Protein AF-0000000086280434 (afdb_homodimer)

Secondary structure (DSSP, 8-state):
--SEEEEEEEEEESS-HHHHHHHHHH-GGGHHHHSTTTEEEEEEEES-SSSTT-EEEEEEEETTEEEEEEEEEEEETTTTEEEEEEEEESGGGTEEEEEEEEEEEEETTEEEEEEEEEEEESSTTSPPTHHHHHHHHHHHHHHHHHHHH-/--SEEEEEEEEEESS-HHHHHHHHHH-GGGHHHHSTTTEEEEEEEES-SSSTT-EEEEEEEETTEEEEEEEEEEEETTTTEEEEEEEEESGGGTEEEEEEEEEEEEETTEEEEEEEEEEEESSTTSPPTHHHHHHHHHHHHHHHHHHHH-

Solvent-accessible surface area (backbone atoms only — not comparable to full-atom values): 15095 Å² total; per-residue (Å²): 98,70,45,42,38,37,41,33,37,62,42,84,43,68,28,32,33,67,60,56,46,40,30,74,54,50,38,52,75,50,45,29,78,42,18,50,88,40,24,74,36,63,46,74,75,40,80,51,56,76,49,69,67,14,26,38,38,35,33,33,42,58,96,85,41,77,43,40,42,28,28,35,36,41,74,37,76,92,61,38,28,37,36,43,37,55,73,41,45,59,65,50,77,50,21,75,37,44,33,45,31,44,36,40,39,73,43,90,76,11,13,37,43,33,40,35,36,40,36,23,40,67,46,58,82,52,75,76,67,57,68,57,50,40,50,52,50,51,41,47,54,40,35,34,59,48,56,61,72,101,98,69,45,42,37,36,40,34,36,63,41,84,43,69,29,33,32,66,59,56,47,39,32,74,54,50,40,52,76,52,45,30,78,44,19,49,89,40,24,74,36,63,46,74,76,41,82,51,57,74,48,70,67,15,27,37,38,34,33,33,42,58,96,83,41,77,43,40,44,29,29,35,35,40,74,38,78,91,63,39,29,38,37,41,38,55,73,40,46,59,63,49,77,48,20,74,38,44,33,45,31,42,36,42,38,73,43,90,76,12,13,37,43,33,42,35,37,38,37,24,42,68,46,58,82,53,74,78,66,56,70,58,51,42,49,52,50,52,40,46,53,39,36,34,59,46,56,62,72,101

Structure (mmCIF, N/CA/C/O backbone):
data_AF-0000000086280434-model_v1
#
loop_
_entity.id
_entity.type
_entity.pdbx_description
1 polymer 'MLP-like protein 328'
#
loop_
_atom_site.group_PDB
_atom_site.id
_atom_site.type_symbol
_atom_site.label_atom_id
_atom_site.label_alt_id
_atom_site.label_comp_id
_atom_site.label_asym_id
_atom_site.label_entity_id
_atom_site.label_seq_id
_atom_site.pdbx_PDB_ins_code
_atom_site.Cartn_x
_atom_site.Cartn_y
_atom_site.Cartn_z
_atom_site.occupancy
_atom_site.B_iso_or_equiv
_atom_site.auth_seq_id
_atom_site.auth_comp_id
_atom_site.auth_asym_id
_atom_site.auth_atom_id
_atom_site.pdbx_PDB_model_num
ATOM 1 N N . MET A 1 1 ? 6.637 13.336 -5.082 1 68 1 MET A N 1
ATOM 2 C CA . MET A 1 1 ? 6.129 12.055 -4.582 1 68 1 MET A CA 1
ATOM 3 C C . MET A 1 1 ? 7.238 11.258 -3.9 1 68 1 MET A C 1
ATOM 5 O O . MET A 1 1 ? 8.422 11.477 -4.172 1 68 1 MET A O 1
ATOM 9 N N . ALA A 1 2 ? 6.895 10.523 -2.893 1 80.88 2 ALA A N 1
ATOM 10 C CA . ALA A 1 2 ? 7.875 9.648 -2.256 1 80.88 2 ALA A CA 1
ATOM 11 C C . ALA A 1 2 ? 8.359 8.57 -3.223 1 80.88 2 ALA A C 1
ATOM 13 O O . ALA A 1 2 ? 7.582 8.062 -4.035 1 80.88 2 ALA A O 1
ATOM 14 N N . LEU A 1 3 ? 9.602 8.344 -3.166 1 89.44 3 LEU A N 1
ATOM 15 C CA . LEU A 1 3 ? 10.203 7.359 -4.059 1 89.44 3 LEU A CA 1
ATOM 16 C C . LEU A 1 3 ? 9.906 5.945 -3.58 1 89.44 3 LEU A C 1
ATOM 18 O O . LEU A 1 3 ? 9.781 5.023 -4.391 1 89.44 3 LEU A O 1
ATOM 22 N N . HIS A 1 4 ? 9.758 5.785 -2.314 1 93.75 4 HIS A N 1
ATOM 23 C CA . HIS A 1 4 ? 9.562 4.449 -1.767 1 93.75 4 HIS A CA 1
ATOM 24 C C . HIS A 1 4 ? 8.156 4.289 -1.2 1 93.75 4 HIS A C 1
ATOM 26 O O . HIS A 1 4 ? 7.574 5.246 -0.685 1 93.75 4 HIS A O 1
ATOM 32 N N . GLY A 1 5 ? 7.668 3.068 -1.312 1 95.69 5 GLY A N 1
ATOM 33 C CA . GLY A 1 5 ? 6.359 2.807 -0.734 1 95.69 5 GLY A CA 1
ATOM 34 C C . GLY A 1 5 ? 6.008 1.332 -0.695 1 95.69 5 GLY A C 1
ATOM 35 O O . GLY A 1 5 ? 6.848 0.48 -0.992 1 95.69 5 GLY A O 1
ATOM 36 N N . LYS A 1 6 ? 4.863 1.067 -0.087 1 96.94 6 LYS A N 1
ATOM 37 C CA . LYS A 1 6 ? 4.266 -0.265 -0.045 1 96.94 6 LYS A CA 1
ATOM 38 C C . LYS A 1 6 ? 2.781 -0.213 -0.391 1 96.94 6 LYS A C 1
ATOM 40 O O . LYS A 1 6 ? 2.076 0.712 0.016 1 96.94 6 LYS A O 1
ATOM 45 N N . ILE A 1 7 ? 2.367 -1.171 -1.154 1 97 7 ILE A N 1
ATOM 46 C CA . ILE A 1 7 ? 0.94 -1.366 -1.381 1 97 7 ILE A CA 1
ATOM 47 C C . ILE A 1 7 ? 0.542 -2.781 -0.968 1 97 7 ILE A C 1
ATOM 49 O O . ILE A 1 7 ? 1.277 -3.738 -1.22 1 97 7 ILE A O 1
ATOM 53 N N . GLU A 1 8 ? -0.591 -2.916 -0.33 1 97.12 8 GLU A N 1
ATOM 54 C CA . GLU A 1 8 ? -1 -4.219 0.182 1 97.12 8 GLU A CA 1
ATOM 55 C C . GLU A 1 8 ? -2.479 -4.484 -0.092 1 97.12 8 GLU A C 1
ATOM 57 O O . GLU A 1 8 ? -3.293 -3.559 -0.064 1 97.12 8 GLU A O 1
ATOM 62 N N . THR A 1 9 ? -2.801 -5.703 -0.343 1 95.88 9 THR A N 1
ATOM 63 C CA . THR A 1 9 ? -4.176 -6.188 -0.415 1 95.88 9 THR A CA 1
ATOM 64 C C . THR A 1 9 ? -4.277 -7.598 0.159 1 95.88 9 THR A C 1
ATOM 66 O O . THR A 1 9 ? -3.27 -8.297 0.301 1 95.88 9 THR A O 1
ATOM 69 N N . THR A 1 10 ? -5.469 -7.953 0.571 1 96 10 THR A N 1
ATOM 70 C CA . THR A 1 10 ? -5.715 -9.289 1.109 1 96 10 THR A CA 1
ATOM 71 C C . THR A 1 10 ? -6.867 -9.969 0.374 1 96 10 THR A C 1
ATOM 73 O O . THR A 1 10 ? -7.887 -9.336 0.096 1 96 10 THR A O 1
ATOM 76 N N . LEU A 1 11 ? -6.625 -11.219 0.114 1 96.19 11 LEU A N 1
ATOM 77 C CA . LEU A 1 11 ? -7.633 -12.016 -0.575 1 96.19 11 LEU A CA 1
ATOM 78 C C . LEU A 1 11 ? -8.102 -13.18 0.301 1 96.19 11 LEU A C 1
ATOM 80 O O . LEU A 1 11 ? -7.285 -13.844 0.946 1 96.19 11 LEU A O 1
ATOM 84 N N . GLU A 1 12 ? -9.383 -13.32 0.355 1 96.12 12 GLU A N 1
ATOM 85 C CA . GLU A 1 12 ? -9.93 -14.555 0.917 1 96.12 12 GLU A CA 1
ATOM 86 C C . GLU A 1 12 ? -10.078 -15.633 -0.153 1 96.12 12 GLU A C 1
ATOM 88 O O . GLU A 1 12 ? -10.828 -15.453 -1.12 1 96.12 12 GLU A O 1
ATOM 93 N N . LEU A 1 13 ? -9.414 -16.719 0.026 1 97.06 13 LEU A N 1
ATOM 94 C CA . LEU A 1 13 ? -9.352 -17.766 -0.986 1 97.06 13 LEU A CA 1
ATOM 95 C C . LEU A 1 13 ? -10.016 -19.047 -0.48 1 97.06 13 LEU A C 1
ATOM 97 O O . LEU A 1 13 ? -10.094 -19.281 0.729 1 97.06 13 LEU A O 1
ATOM 101 N N . LYS A 1 14 ? -10.406 -19.875 -1.361 1 96.94 14 LYS A N 1
ATOM 102 C CA . LYS A 1 14 ? -11.023 -21.156 -1.04 1 96.94 14 LYS A CA 1
ATOM 103 C C . LYS A 1 14 ? -9.961 -22.234 -0.813 1 96.94 14 LYS A C 1
ATOM 105 O O . LYS A 1 14 ? -10.18 -23.188 -0.051 1 96.94 14 LYS A O 1
ATOM 110 N N . SER A 1 15 ? -8.93 -22.141 -1.487 1 96.56 15 SER A N 1
ATOM 111 C CA . SER A 1 15 ? -7.84 -23.109 -1.312 1 96.56 15 SER A CA 1
ATOM 112 C C . SER A 1 15 ? -7.199 -22.969 0.065 1 96.56 15 SER A C 1
ATOM 114 O O . SER A 1 15 ? -7.141 -21.859 0.619 1 96.56 15 SER A O 1
ATOM 116 N N . SER A 1 16 ? -6.68 -24.062 0.589 1 96.62 16 SER A N 1
ATOM 117 C CA . SER A 1 16 ? -6.07 -24.047 1.915 1 96.62 16 SER A CA 1
ATOM 118 C C . SER A 1 16 ? -4.758 -23.266 1.905 1 96.62 16 SER A C 1
ATOM 120 O O . SER A 1 16 ? -4.133 -23.109 0.854 1 96.62 16 SER A O 1
ATOM 122 N N . ALA A 1 17 ? -4.363 -22.828 3.09 1 97.25 17 ALA A N 1
ATOM 123 C CA . ALA A 1 17 ? -3.096 -22.125 3.248 1 97.25 17 ALA A CA 1
ATOM 124 C C . ALA A 1 17 ? -1.926 -22.969 2.756 1 97.25 17 ALA A C 1
ATOM 126 O O . ALA A 1 17 ? -1.007 -22.453 2.113 1 97.25 17 ALA A O 1
ATOM 127 N N . GLU A 1 18 ? -1.995 -24.219 3.025 1 96.19 18 GLU A N 1
ATOM 128 C CA . GLU A 1 18 ? -0.912 -25.109 2.643 1 96.19 18 GLU A CA 1
ATOM 129 C C . GLU A 1 18 ? -0.786 -25.203 1.125 1 96.19 18 GLU A C 1
ATOM 131 O O . GLU A 1 18 ? 0.318 -25.125 0.582 1 96.19 18 GLU A O 1
ATOM 136 N N . LYS A 1 19 ? -1.873 -25.375 0.502 1 95.44 19 LYS A N 1
ATOM 137 C CA . LYS A 1 19 ? -1.863 -25.531 -0.949 1 95.44 19 LYS A CA 1
ATOM 138 C C . LYS A 1 19 ? -1.39 -24.25 -1.639 1 95.44 19 LYS A C 1
ATOM 140 O O . LYS A 1 19 ? -0.533 -24.312 -2.523 1 95.44 19 LYS A O 1
ATOM 145 N N . PHE A 1 20 ? -1.964 -23.172 -1.281 1 97.25 20 PHE A N 1
ATOM 146 C CA . PHE A 1 20 ? -1.597 -21.906 -1.904 1 97.25 20 PHE A CA 1
ATOM 147 C C . PHE A 1 20 ? -0.125 -21.594 -1.663 1 97.25 20 PHE A C 1
ATOM 149 O O . PHE A 1 20 ? 0.589 -21.188 -2.586 1 97.25 20 PHE A O 1
ATOM 156 N N . TYR A 1 21 ? 0.301 -21.719 -0.396 1 97.88 21 TYR A N 1
ATOM 157 C CA . TYR A 1 21 ? 1.691 -21.453 -0.045 1 97.88 21 TYR A CA 1
ATOM 158 C C . TYR A 1 21 ? 2.635 -22.328 -0.863 1 97.88 21 TYR A C 1
ATOM 160 O O . TYR A 1 21 ? 3.668 -21.859 -1.346 1 97.88 21 TYR A O 1
ATOM 168 N N . LYS A 1 22 ? 2.281 -23.5 -1.052 1 96.38 22 LYS A N 1
ATOM 169 C CA . LYS A 1 22 ? 3.127 -24.453 -1.771 1 96.38 22 LYS A CA 1
ATOM 170 C C . LYS A 1 22 ? 3.312 -24.031 -3.227 1 96.38 22 LYS A C 1
ATOM 172 O O . LYS A 1 22 ? 4.379 -24.234 -3.805 1 96.38 22 LYS A O 1
ATOM 177 N N . VAL A 1 23 ? 2.32 -23.484 -3.826 1 96.19 23 VAL A N 1
ATOM 178 C CA . VAL A 1 23 ? 2.4 -23.047 -5.211 1 96.19 23 VAL A CA 1
ATOM 179 C C . VAL A 1 23 ? 3.518 -22 -5.359 1 96.19 23 VAL A C 1
ATOM 181 O O . VAL A 1 23 ? 4.387 -22.141 -6.219 1 96.19 23 VAL A O 1
ATOM 184 N N . TRP A 1 24 ? 3.531 -21.016 -4.48 1 96.5 24 TRP A N 1
ATOM 185 C CA . TRP A 1 24 ? 4.512 -19.938 -4.578 1 96.5 24 TRP A CA 1
ATOM 186 C C . TRP A 1 24 ? 5.859 -20.391 -4.02 1 96.5 24 TRP A C 1
ATOM 188 O O . TRP A 1 24 ? 6.906 -19.906 -4.461 1 96.5 24 TRP A O 1
ATOM 198 N N . ARG A 1 25 ? 5.773 -21.281 -3.121 1 97.12 25 ARG A N 1
ATOM 199 C CA . ARG A 1 25 ? 6.988 -21.734 -2.453 1 97.12 25 ARG A CA 1
ATOM 200 C C . ARG A 1 25 ? 7.816 -22.625 -3.365 1 97.12 25 ARG A C 1
ATOM 202 O O . ARG A 1 25 ? 9.023 -22.422 -3.525 1 97.12 25 ARG A O 1
ATOM 209 N N . SER A 1 26 ? 7.125 -23.672 -4.035 1 96.5 26 SER A N 1
ATOM 210 C CA . SER A 1 26 ? 7.957 -24.656 -4.703 1 96.5 26 SER A CA 1
ATOM 211 C C . SER A 1 26 ? 7.266 -25.219 -5.941 1 96.5 26 SER A C 1
ATOM 213 O O . SER A 1 26 ? 7.844 -26.031 -6.672 1 96.5 26 SER A O 1
ATOM 215 N N . GLN A 1 27 ? 6.07 -24.781 -6.219 1 95.75 27 GLN A N 1
ATOM 216 C CA . GLN A 1 27 ? 5.34 -25.375 -7.336 1 95.75 27 GLN A CA 1
ATOM 217 C C . GLN A 1 27 ? 4.855 -24.297 -8.297 1 95.75 27 GLN A C 1
ATOM 219 O O . GLN A 1 27 ? 3.764 -24.406 -8.867 1 95.75 27 GLN A O 1
ATOM 224 N N . SER A 1 28 ? 5.602 -23.25 -8.43 1 95.56 28 SER A N 1
ATOM 225 C CA . SER A 1 28 ? 5.211 -22.125 -9.289 1 95.56 28 SER A CA 1
ATOM 226 C C . SER A 1 28 ? 5.117 -22.562 -10.75 1 95.56 28 SER A C 1
ATOM 228 O O . SER A 1 28 ? 4.516 -21.875 -11.57 1 95.56 28 SER A O 1
ATOM 230 N N . PHE A 1 29 ? 5.699 -23.719 -11.102 1 94.88 29 PHE A N 1
ATOM 231 C CA . PHE A 1 29 ? 5.637 -24.234 -12.461 1 94.88 29 PHE A CA 1
ATOM 232 C C . PHE A 1 29 ? 4.199 -24.578 -12.852 1 94.88 29 PHE A C 1
ATOM 234 O O . PHE A 1 29 ? 3.896 -24.766 -14.031 1 94.88 29 PHE A O 1
ATOM 241 N N . HIS A 1 30 ? 3.273 -24.609 -11.867 1 92.56 30 HIS A N 1
ATOM 242 C CA . HIS A 1 30 ? 1.866 -24.891 -12.141 1 92.56 30 HIS A CA 1
ATOM 243 C C . HIS A 1 30 ? 1.127 -23.609 -12.539 1 92.56 30 HIS A C 1
ATOM 245 O O . HIS A 1 30 ? 0.031 -23.672 -13.094 1 92.56 30 HIS A O 1
ATOM 251 N N . VAL A 1 31 ? 1.654 -22.438 -12.281 1 95.19 31 VAL A N 1
ATOM 252 C CA . VAL A 1 31 ? 0.936 -21.172 -12.398 1 95.19 31 VAL A CA 1
ATOM 253 C C . VAL A 1 31 ? 0.52 -20.938 -13.852 1 95.19 31 VAL A C 1
ATOM 255 O O . VAL A 1 31 ? -0.625 -20.578 -14.125 1 95.19 31 VAL A O 1
ATOM 258 N N . PRO A 1 32 ? 1.442 -21.203 -14.859 1 95.75 32 PRO A N 1
ATOM 259 C CA . PRO A 1 32 ? 1.041 -20.969 -16.25 1 95.75 32 PRO A CA 1
ATOM 260 C C . PRO A 1 32 ? -0.169 -21.797 -16.672 1 95.75 32 PRO A C 1
ATOM 262 O O . PRO A 1 32 ? -0.997 -21.344 -17.453 1 95.75 32 PRO A O 1
ATOM 265 N N . LYS A 1 33 ? -0.272 -22.984 -16.125 1 93.62 33 LYS A N 1
ATOM 266 C CA . LYS A 1 33 ? -1.387 -23.875 -16.453 1 93.62 33 LYS A CA 1
ATOM 267 C C . LYS A 1 33 ? -2.705 -23.312 -15.93 1 93.62 33 LYS A C 1
ATOM 269 O O . LYS A 1 33 ? -3.732 -23.391 -16.609 1 93.62 33 LYS A O 1
ATOM 274 N N . HIS A 1 34 ? -2.643 -22.734 -14.789 1 93 34 HIS A N 1
ATOM 275 C CA . HIS A 1 34 ? -3.863 -22.344 -14.094 1 93 34 HIS A CA 1
ATOM 276 C C . HIS A 1 34 ? -4.176 -20.875 -14.32 1 93 34 HIS A C 1
ATOM 278 O O . HIS A 1 34 ? -5.301 -20.422 -14.078 1 93 34 HIS A O 1
ATOM 284 N N . ALA A 1 35 ? -3.219 -20.109 -14.75 1 94.12 35 ALA A N 1
ATOM 285 C CA . ALA A 1 35 ? -3.387 -18.672 -15 1 94.12 35 ALA A CA 1
ATOM 286 C C . ALA A 1 35 ? -2.863 -18.297 -16.375 1 94.12 35 ALA A C 1
ATOM 288 O O . ALA A 1 35 ? -2.17 -17.281 -16.531 1 94.12 35 ALA A O 1
ATOM 289 N N . SER A 1 36 ? -3.209 -18.984 -17.344 1 91.94 36 SER A N 1
ATOM 290 C CA . SER A 1 36 ? -2.625 -18.906 -18.672 1 91.94 36 SER A CA 1
ATOM 291 C C . SER A 1 36 ? -2.998 -17.594 -19.359 1 91.94 36 SER A C 1
ATOM 293 O O . SER A 1 36 ? -2.307 -17.141 -20.266 1 91.94 36 SER A O 1
ATOM 295 N N . LYS A 1 37 ? -4.07 -17.031 -18.984 1 91.69 37 LYS A N 1
ATOM 296 C CA . LYS A 1 37 ? -4.465 -15.742 -19.531 1 91.69 37 LYS A CA 1
ATOM 297 C C . LYS A 1 37 ? -3.439 -14.664 -19.188 1 91.69 37 LYS A C 1
ATOM 299 O O . LYS A 1 37 ? -3.293 -13.68 -19.922 1 91.69 37 LYS A O 1
ATOM 304 N N . HIS A 1 38 ? -2.66 -14.883 -18.125 1 93.69 38 HIS A N 1
ATOM 305 C CA . HIS A 1 38 ? -1.784 -13.852 -17.562 1 93.69 38 HIS A CA 1
ATOM 306 C C . HIS A 1 38 ? -0.325 -14.297 -17.609 1 93.69 38 HIS A C 1
ATOM 308 O O . HIS A 1 38 ? 0.579 -13.461 -17.703 1 93.69 38 HIS A O 1
ATOM 314 N N . ILE A 1 39 ? -0.172 -15.57 -17.453 1 97.25 39 ILE A N 1
ATOM 315 C CA . ILE A 1 39 ? 1.171 -16.125 -17.359 1 97.25 39 ILE A CA 1
ATOM 316 C C . ILE A 1 39 ? 1.395 -17.141 -18.469 1 97.25 39 ILE A C 1
ATOM 318 O O . ILE A 1 39 ? 0.696 -18.156 -18.547 1 97.25 39 ILE A O 1
ATOM 322 N N . GLN A 1 40 ? 2.385 -16.906 -19.266 1 96.56 40 GLN A N 1
ATOM 323 C CA . GLN A 1 40 ? 2.672 -17.781 -20.406 1 96.56 40 GLN A CA 1
ATOM 324 C C . GLN A 1 40 ? 3.721 -18.828 -20.047 1 96.56 40 GLN A C 1
ATOM 326 O O . GLN A 1 40 ? 3.777 -19.891 -20.656 1 96.56 40 GLN A O 1
ATOM 331 N N . GLY A 1 41 ? 4.566 -18.391 -19.109 1 97.25 41 GLY A N 1
ATOM 332 C CA . GLY A 1 41 ? 5.562 -19.375 -18.703 1 97.25 41 GLY A CA 1
ATOM 333 C C . GLY A 1 41 ? 6.402 -18.938 -17.531 1 97.25 41 GLY A C 1
ATOM 334 O O . GLY A 1 41 ? 6.453 -17.734 -17.203 1 97.25 41 GLY A O 1
ATOM 335 N N . VAL A 1 42 ? 7.008 -19.953 -16.859 1 98.06 42 VAL A N 1
ATOM 336 C CA . VAL A 1 42 ? 7.992 -19.719 -15.805 1 98.06 42 VAL A CA 1
ATOM 337 C C . VAL A 1 42 ? 9.055 -20.812 -15.844 1 98.06 42 VAL A C 1
ATOM 339 O O . VAL A 1 42 ? 8.742 -21.984 -16.078 1 98.06 42 VAL A O 1
ATOM 342 N N . ASP A 1 43 ? 10.328 -20.359 -15.648 1 97.62 43 ASP A N 1
ATOM 343 C CA . ASP A 1 43 ? 11.453 -21.281 -15.609 1 97.62 43 ASP A CA 1
ATOM 344 C C . ASP A 1 43 ? 12.438 -20.906 -14.508 1 97.62 43 ASP A C 1
ATOM 346 O O . ASP A 1 43 ? 12.492 -19.75 -14.086 1 97.62 43 ASP A O 1
ATOM 350 N N . VAL A 1 44 ? 13.172 -21.938 -14.094 1 97.88 44 VAL A N 1
ATOM 351 C CA . VAL A 1 44 ? 14.281 -21.672 -13.18 1 97.88 44 VAL A CA 1
ATOM 352 C C . VAL A 1 44 ? 15.523 -21.281 -13.969 1 97.88 44 VAL A C 1
ATOM 354 O O . VAL A 1 44 ? 15.945 -22 -14.875 1 97.88 44 VAL A O 1
ATOM 357 N N . HIS A 1 45 ? 16.016 -20.109 -13.68 1 97.88 45 HIS A N 1
ATOM 358 C CA . HIS A 1 45 ? 17.234 -19.641 -14.312 1 97.88 45 HIS A CA 1
ATOM 359 C C . HIS A 1 45 ? 18.469 -20.094 -13.539 1 97.88 45 HIS A C 1
ATOM 361 O O . HIS A 1 45 ? 19.484 -20.453 -14.148 1 97.88 45 HIS A O 1
ATOM 367 N N . ALA A 1 46 ? 18.438 -20.125 -12.234 1 97.94 46 ALA A N 1
ATOM 368 C CA . ALA A 1 46 ? 19.484 -20.609 -11.336 1 97.94 46 ALA A CA 1
ATOM 369 C C . ALA A 1 46 ? 18.875 -21.219 -10.078 1 97.94 46 ALA A C 1
ATOM 371 O O . ALA A 1 46 ? 17.906 -20.703 -9.531 1 97.94 46 ALA A O 1
ATOM 372 N N . GLY A 1 47 ? 19.453 -22.344 -9.594 1 97.69 47 GLY A N 1
ATOM 373 C CA . GLY A 1 47 ? 18.906 -23.062 -8.445 1 97.69 47 GLY A CA 1
ATOM 374 C C . GLY A 1 47 ? 17.844 -24.062 -8.828 1 97.69 47 GLY A C 1
ATOM 375 O O . GLY A 1 47 ? 17.984 -24.797 -9.797 1 97.69 47 GLY A O 1
ATOM 376 N N . ASP A 1 48 ? 16.859 -24.188 -7.918 1 97.44 48 ASP A N 1
ATOM 377 C CA . ASP A 1 48 ? 15.734 -25.094 -8.125 1 97.44 48 ASP A CA 1
ATOM 378 C C . ASP A 1 48 ? 14.438 -24.516 -7.578 1 97.44 48 ASP A C 1
ATOM 380 O O . ASP A 1 48 ? 14.383 -23.328 -7.246 1 97.44 48 ASP A O 1
ATOM 384 N N . TRP A 1 49 ? 13.406 -25.234 -7.547 1 96.75 49 TRP A N 1
ATOM 385 C CA . TRP A 1 49 ? 12.094 -24.734 -7.16 1 96.75 49 TRP A CA 1
ATOM 386 C C . TRP A 1 49 ? 11.953 -24.688 -5.641 1 96.75 49 TRP A C 1
ATOM 388 O O . TRP A 1 49 ? 11.039 -24.047 -5.113 1 96.75 49 TRP A O 1
ATOM 398 N N . GLU A 1 50 ? 12.906 -25.266 -4.918 1 95.06 50 GLU A N 1
ATOM 399 C CA . GLU A 1 50 ? 12.68 -25.516 -3.496 1 95.06 50 GLU A CA 1
ATOM 400 C C . GLU A 1 50 ? 13.617 -24.688 -2.633 1 95.06 50 GLU A C 1
ATOM 402 O O . GLU A 1 50 ? 13.375 -24.5 -1.439 1 95.06 50 GLU A O 1
ATOM 407 N N . THR A 1 51 ? 14.672 -24.219 -3.234 1 95.94 51 THR A N 1
ATOM 408 C CA . THR A 1 51 ? 15.742 -23.609 -2.443 1 95.94 51 THR A CA 1
ATOM 409 C C . THR A 1 51 ? 15.633 -22.094 -2.457 1 95.94 51 THR A C 1
ATOM 411 O O . THR A 1 51 ? 15.438 -21.484 -3.514 1 95.94 51 THR A O 1
ATOM 414 N N . ALA A 1 52 ? 15.766 -21.516 -1.231 1 96.56 52 ALA A N 1
ATOM 415 C CA . ALA A 1 52 ? 15.875 -20.062 -1.13 1 96.56 52 ALA A CA 1
ATOM 416 C C . ALA A 1 52 ? 17.062 -19.547 -1.94 1 96.56 52 ALA A C 1
ATOM 418 O O . ALA A 1 52 ? 18.125 -20.156 -1.942 1 96.56 52 ALA A O 1
ATOM 419 N N . GLY A 1 53 ? 16.859 -18.391 -2.582 1 97.44 53 GLY A N 1
ATOM 420 C CA . GLY A 1 53 ? 17.906 -17.812 -3.416 1 97.44 53 GLY A CA 1
ATOM 421 C C . GLY A 1 53 ? 17.812 -18.234 -4.871 1 97.44 53 GLY A C 1
ATOM 422 O O . GLY A 1 53 ? 18.516 -17.688 -5.727 1 97.44 53 GLY A O 1
ATOM 423 N N . SER A 1 54 ? 16.953 -19.219 -5.223 1 98.12 54 SER A N 1
ATOM 424 C CA . SER A 1 54 ? 16.734 -19.594 -6.617 1 98.12 54 SER A CA 1
ATOM 425 C C . SER A 1 54 ? 16.203 -18.422 -7.434 1 98.12 54 SER A C 1
ATOM 427 O O . SER A 1 54 ? 15.531 -17.547 -6.898 1 98.12 54 SER A O 1
ATOM 429 N N . ILE A 1 55 ? 16.609 -18.422 -8.68 1 98.69 55 ILE A N 1
ATOM 430 C CA . ILE A 1 55 ? 16.219 -17.359 -9.602 1 98.69 55 ILE A CA 1
ATOM 431 C C . ILE A 1 55 ? 15.234 -17.922 -10.633 1 98.69 55 ILE A C 1
ATOM 433 O O . ILE A 1 55 ? 15.508 -18.922 -11.281 1 98.69 55 ILE A O 1
ATOM 437 N N . ARG A 1 56 ? 14.039 -17.234 -10.703 1 98.5 56 ARG A N 1
ATOM 438 C CA . ARG A 1 56 ? 13 -17.641 -11.648 1 98.5 56 ARG A CA 1
ATOM 439 C C . ARG A 1 56 ? 12.742 -16.531 -12.672 1 98.5 56 ARG A C 1
ATOM 441 O O . ARG A 1 56 ? 12.93 -15.352 -12.383 1 98.5 56 ARG A O 1
ATOM 448 N N . ILE A 1 57 ? 12.391 -17 -13.891 1 98.56 57 ILE A N 1
ATOM 449 C CA . ILE A 1 57 ? 12.062 -16.062 -14.953 1 98.56 57 ILE A CA 1
ATOM 450 C C . ILE A 1 57 ? 10.633 -16.297 -15.438 1 98.56 57 ILE A C 1
ATOM 452 O O . ILE A 1 57 ? 10.281 -17.422 -15.82 1 98.56 57 ILE A O 1
ATOM 456 N N . TRP A 1 58 ? 9.836 -15.25 -15.438 1 98.5 58 TRP A N 1
ATOM 457 C CA . TRP A 1 58 ? 8.422 -15.312 -15.797 1 98.5 58 TRP A CA 1
ATOM 458 C C . TRP A 1 58 ? 8.172 -14.625 -17.141 1 98.5 58 TRP A C 1
ATOM 460 O O . TRP A 1 58 ? 8.742 -13.57 -17.422 1 98.5 58 TRP A O 1
ATOM 470 N N . GLN A 1 59 ? 7.344 -15.234 -17.891 1 98.38 59 GLN A N 1
ATOM 471 C CA . GLN A 1 59 ? 6.73 -14.594 -19.062 1 98.38 59 GLN A CA 1
ATOM 472 C C . GLN A 1 59 ? 5.258 -14.297 -18.812 1 98.38 59 GLN A C 1
ATOM 474 O O . GLN A 1 59 ? 4.477 -15.195 -18.5 1 98.38 59 GLN A O 1
ATOM 479 N N . TYR A 1 60 ? 4.938 -13.016 -18.969 1 98.06 60 TYR A N 1
ATOM 480 C CA . TYR A 1 60 ? 3.564 -12.641 -18.641 1 98.06 60 TYR A CA 1
ATOM 481 C C . TYR A 1 60 ? 3.004 -11.672 -19.672 1 98.06 60 TYR A C 1
ATOM 483 O O . TYR A 1 60 ? 3.738 -11.18 -20.531 1 98.06 60 TYR A O 1
ATOM 491 N N . THR A 1 61 ? 1.67 -11.477 -19.609 1 97.25 61 THR A N 1
ATOM 492 C CA . THR A 1 61 ? 0.983 -10.477 -20.422 1 97.25 61 THR A CA 1
ATOM 493 C C . THR A 1 61 ? 0.095 -9.594 -19.562 1 97.25 61 THR A C 1
ATOM 495 O O . THR A 1 61 ? -0.694 -10.094 -18.75 1 97.25 61 THR A O 1
ATOM 498 N N . ILE A 1 62 ? 0.272 -8.336 -19.672 1 94.81 62 ILE A N 1
ATOM 499 C CA . ILE A 1 62 ? -0.601 -7.352 -19.031 1 94.81 62 ILE A CA 1
ATOM 500 C C . ILE A 1 62 ? -1.202 -6.43 -20.094 1 94.81 62 ILE A C 1
ATOM 502 O O . ILE A 1 62 ? -0.472 -5.773 -20.844 1 94.81 62 ILE A O 1
ATOM 506 N N . GLY A 1 63 ? -2.488 -6.355 -20.156 1 91 63 GLY A N 1
ATOM 507 C CA . GLY A 1 63 ? -3.143 -5.508 -21.141 1 91 63 GLY A CA 1
ATOM 508 C C . GLY A 1 63 ? -2.74 -5.832 -22.562 1 91 63 GLY A C 1
ATOM 509 O O . GLY A 1 63 ? -2.531 -4.93 -23.375 1 91 63 GLY A O 1
ATOM 510 N N . GLY A 1 64 ? -2.438 -7.008 -22.797 1 91.62 64 GLY A N 1
ATOM 511 C CA . GLY A 1 64 ? -2.09 -7.477 -24.125 1 91.62 64 GLY A CA 1
ATOM 512 C C . GLY A 1 64 ? -0.619 -7.309 -24.453 1 91.62 64 GLY A C 1
ATOM 513 O O . GLY A 1 64 ? -0.167 -7.707 -25.531 1 91.62 64 GLY A O 1
ATOM 514 N N . LYS A 1 65 ? 0.165 -6.77 -23.641 1 95.25 65 LYS A N 1
ATOM 515 C CA . LYS A 1 65 ? 1.59 -6.562 -23.875 1 95.25 65 LYS A CA 1
ATOM 516 C C . LYS A 1 65 ? 2.428 -7.605 -23.156 1 95.25 65 LYS A C 1
ATOM 518 O O . LYS A 1 65 ? 2.301 -7.777 -21.938 1 95.25 65 LYS A O 1
ATOM 523 N N . PRO A 1 66 ? 3.242 -8.227 -23.891 1 97.12 66 PRO A N 1
ATOM 524 C CA . PRO A 1 66 ? 4.117 -9.219 -23.266 1 97.12 66 PRO A CA 1
ATOM 525 C C . PRO A 1 66 ? 5.207 -8.586 -22.406 1 97.12 66 PRO A C 1
ATOM 527 O O . PRO A 1 66 ? 5.688 -7.496 -22.719 1 97.12 66 PRO A O 1
ATOM 530 N N . GLY A 1 67 ? 5.582 -9.305 -21.328 1 97.56 67 GLY A N 1
ATOM 531 C CA . GLY A 1 67 ? 6.664 -8.883 -20.453 1 97.56 67 GLY A CA 1
ATOM 532 C C . GLY A 1 67 ? 7.422 -10.039 -19.828 1 97.56 67 GLY A C 1
ATOM 533 O O . GLY A 1 67 ? 6.992 -11.195 -19.922 1 97.56 67 GLY A O 1
ATOM 534 N N . VAL A 1 68 ? 8.57 -9.656 -19.297 1 98.25 68 VAL A N 1
ATOM 535 C CA . VAL A 1 68 ? 9.406 -10.633 -18.609 1 98.25 68 VAL A CA 1
ATOM 536 C C . VAL A 1 68 ? 9.734 -10.117 -17.203 1 98.25 68 VAL A C 1
ATOM 538 O O . VAL A 1 68 ? 9.859 -8.906 -17 1 98.25 68 VAL A O 1
ATOM 541 N N . PHE A 1 69 ? 9.789 -11 -16.234 1 98.38 69 PHE A N 1
ATOM 542 C CA . PHE A 1 69 ? 10.133 -10.664 -14.867 1 98.38 69 PHE A CA 1
ATOM 543 C C . PHE A 1 69 ? 11.047 -11.719 -14.258 1 98.38 69 PHE A C 1
ATOM 545 O O . PHE A 1 69 ? 10.695 -12.898 -14.211 1 98.38 69 PHE A O 1
ATOM 552 N N . LYS A 1 70 ? 12.266 -11.336 -13.961 1 98.56 70 LYS A N 1
ATOM 553 C CA . LYS A 1 70 ? 13.25 -12.188 -13.297 1 98.56 70 LYS A CA 1
ATOM 554 C C . LYS A 1 70 ? 13.336 -11.867 -11.805 1 98.56 70 LYS A C 1
ATOM 556 O O . LYS A 1 70 ? 13.508 -10.711 -11.422 1 98.56 70 LYS A O 1
ATOM 561 N N . GLU A 1 71 ? 13.203 -12.961 -11 1 98.69 71 GLU A N 1
ATOM 562 C CA . GLU A 1 71 ? 13.148 -12.727 -9.555 1 98.69 71 GLU A CA 1
ATOM 563 C C . GLU A 1 71 ? 14.062 -13.695 -8.812 1 98.69 71 GLU A C 1
ATOM 565 O O . GLU A 1 71 ? 14.438 -14.742 -9.336 1 98.69 71 GLU A O 1
ATOM 570 N N . GLU A 1 72 ? 14.477 -13.281 -7.609 1 98.81 72 GLU A N 1
ATOM 571 C CA . GLU A 1 72 ? 15.07 -14.164 -6.605 1 98.81 72 GLU A CA 1
ATOM 572 C C . GLU A 1 72 ? 14.086 -14.445 -5.473 1 98.81 72 GLU A C 1
ATOM 574 O O . GLU A 1 72 ? 13.484 -13.523 -4.922 1 98.81 72 GLU A O 1
ATOM 579 N N . VAL A 1 73 ? 13.938 -15.711 -5.047 1 98.5 73 VAL A N 1
ATOM 580 C CA . VAL A 1 73 ? 12.891 -16.047 -4.082 1 98.5 73 VAL A CA 1
ATOM 581 C C . VAL A 1 73 ? 13.523 -16.297 -2.713 1 98.5 73 VAL A C 1
ATOM 583 O O . VAL A 1 73 ? 14.672 -16.734 -2.623 1 98.5 73 VAL A O 1
ATOM 586 N N . SER A 1 74 ? 12.797 -15.984 -1.718 1 98.38 74 SER A N 1
ATOM 587 C CA . SER A 1 74 ? 13.086 -16.359 -0.338 1 98.38 74 SER A CA 1
ATOM 588 C C . SER A 1 74 ? 11.828 -16.812 0.39 1 98.38 74 SER A C 1
ATOM 590 O O . SER A 1 74 ? 10.711 -16.484 -0.02 1 98.38 74 SER A O 1
ATOM 592 N N . PHE A 1 75 ? 12.07 -17.625 1.509 1 98.12 75 PHE A N 1
ATOM 593 C CA . PHE A 1 75 ? 10.945 -18.266 2.184 1 98.12 75 PHE A CA 1
ATOM 594 C C . PHE A 1 75 ? 11.031 -18.047 3.691 1 98.12 75 PHE A C 1
ATOM 596 O O . PHE A 1 75 ? 12.125 -18.047 4.262 1 98.12 75 PHE A O 1
ATOM 603 N N . ASP A 1 76 ? 9.984 -17.812 4.32 1 98.12 76 ASP A N 1
ATOM 604 C CA . ASP A 1 76 ? 9.75 -17.953 5.754 1 98.12 76 ASP A CA 1
ATOM 605 C C . ASP A 1 76 ? 8.656 -18.984 6.035 1 98.12 76 ASP A C 1
ATOM 607 O O . ASP A 1 76 ? 7.477 -18.625 6.141 1 98.12 76 ASP A O 1
ATOM 611 N N . ASP A 1 77 ? 9.039 -20.25 6.145 1 97.25 77 ASP A N 1
ATOM 612 C CA . ASP A 1 77 ? 8.102 -21.359 6.242 1 97.25 77 ASP A CA 1
ATOM 613 C C . ASP A 1 77 ? 7.262 -21.266 7.516 1 97.25 77 ASP A C 1
ATOM 615 O O . ASP A 1 77 ? 6.094 -21.672 7.527 1 97.25 77 ASP A O 1
ATOM 619 N N . GLU A 1 78 ? 7.914 -20.75 8.555 1 96.62 78 GLU A N 1
ATOM 620 C CA . GLU A 1 78 ? 7.207 -20.625 9.82 1 96.62 78 GLU A CA 1
ATOM 621 C C . GLU A 1 78 ? 5.984 -19.719 9.688 1 96.62 78 GLU A C 1
ATOM 623 O O . GLU A 1 78 ? 4.918 -20.016 10.227 1 96.62 78 GLU A O 1
ATOM 628 N N . ASN A 1 79 ? 6.105 -18.672 8.922 1 97 79 ASN A N 1
ATOM 629 C CA . ASN A 1 79 ? 5.027 -17.688 8.781 1 97 79 ASN A CA 1
ATOM 630 C C . ASN A 1 79 ? 4.348 -17.797 7.418 1 97 79 ASN A C 1
ATOM 632 O O . ASN A 1 79 ? 3.504 -16.969 7.07 1 97 79 ASN A O 1
ATOM 636 N N . LYS A 1 80 ? 4.695 -18.781 6.684 1 98.12 80 LYS A N 1
ATOM 637 C CA . LYS A 1 80 ? 4.184 -19.031 5.336 1 98.12 80 LYS A CA 1
ATOM 638 C C . LYS A 1 80 ? 4.254 -17.766 4.484 1 98.12 80 LYS A C 1
ATOM 640 O O . LYS A 1 80 ? 3.238 -17.297 3.957 1 98.12 80 LYS A O 1
ATOM 645 N N . THR A 1 81 ? 5.449 -17.281 4.398 1 98.69 81 THR A N 1
ATOM 646 C CA . THR A 1 81 ? 5.73 -16.078 3.633 1 98.69 81 THR A CA 1
ATOM 647 C C . THR A 1 81 ? 6.715 -16.359 2.504 1 98.69 81 THR A C 1
ATOM 649 O O . THR A 1 81 ? 7.723 -17.047 2.713 1 98.69 81 THR A O 1
ATOM 652 N N . VAL A 1 82 ? 6.379 -15.914 1.317 1 98.62 82 VAL A N 1
ATOM 653 C CA . VAL A 1 82 ? 7.266 -15.984 0.161 1 98.62 82 VAL A CA 1
ATOM 654 C C . VAL A 1 82 ? 7.57 -14.57 -0.343 1 98.62 82 VAL A C 1
ATOM 656 O O . VAL A 1 82 ? 6.66 -13.758 -0.515 1 98.62 82 VAL A O 1
ATOM 659 N N . THR A 1 83 ? 8.797 -14.273 -0.563 1 98.75 83 THR A N 1
ATOM 660 C CA . THR A 1 83 ? 9.219 -12.992 -1.116 1 98.75 83 THR A CA 1
ATOM 661 C C . THR A 1 83 ? 9.82 -13.172 -2.508 1 98.75 83 THR A C 1
ATOM 663 O O . THR A 1 83 ? 10.711 -14 -2.703 1 98.75 83 THR A O 1
ATOM 666 N N . LEU A 1 84 ? 9.312 -12.469 -3.443 1 98.56 84 LEU A N 1
ATOM 667 C CA . LEU A 1 84 ? 9.789 -12.438 -4.824 1 98.56 84 LEU A CA 1
ATOM 668 C C . LEU A 1 84 ? 10.578 -11.156 -5.098 1 98.56 84 LEU A C 1
ATOM 670 O O . LEU A 1 84 ? 10.016 -10.18 -5.594 1 98.56 84 LEU A O 1
ATOM 674 N N . ASN A 1 85 ? 11.867 -11.211 -4.977 1 98.56 85 ASN A N 1
ATOM 675 C CA . ASN A 1 85 ? 12.719 -10.039 -5.156 1 98.56 85 ASN A CA 1
ATOM 676 C C . ASN A 1 85 ? 13.062 -9.812 -6.625 1 98.56 85 ASN A C 1
ATOM 678 O O . ASN A 1 85 ? 13.805 -10.602 -7.223 1 98.56 85 ASN A O 1
ATOM 682 N N . GLY A 1 86 ? 12.617 -8.727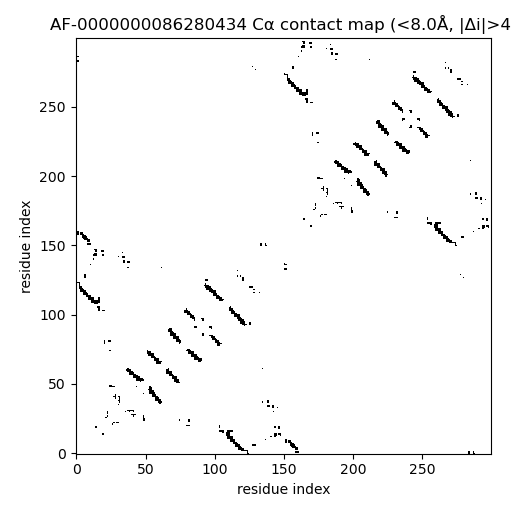 -7.211 1 98.69 86 GLY A N 1
ATOM 683 C CA . GLY A 1 86 ? 12.867 -8.438 -8.609 1 98.69 86 GLY A CA 1
ATOM 684 C C . GLY A 1 86 ? 14.328 -8.164 -8.906 1 98.69 86 GLY A C 1
ATOM 685 O O . GLY A 1 86 ? 15 -7.441 -8.172 1 98.69 86 GLY A O 1
ATOM 686 N N . LEU A 1 87 ? 14.734 -8.742 -10.008 1 98.62 87 LEU A N 1
ATOM 687 C CA . LEU A 1 87 ? 16.109 -8.555 -10.43 1 98.62 87 LEU A CA 1
ATOM 688 C C . LEU A 1 87 ? 16.188 -7.844 -11.773 1 98.62 87 LEU A C 1
ATOM 690 O O . LEU A 1 87 ? 16.969 -6.918 -11.953 1 98.62 87 LEU A O 1
ATOM 694 N N . GLU A 1 88 ? 15.438 -8.305 -12.742 1 98.25 88 GLU A N 1
ATOM 695 C CA . GLU A 1 88 ? 15.43 -7.816 -14.117 1 98.25 88 GLU A CA 1
ATOM 696 C C . GLU A 1 88 ? 14.047 -7.93 -14.742 1 98.25 88 GLU A C 1
ATOM 698 O O . GLU A 1 88 ? 13.141 -8.531 -14.156 1 98.25 88 GLU A O 1
ATOM 703 N N . GLY A 1 89 ? 13.945 -7.273 -15.922 1 97.88 89 GLY A N 1
ATOM 704 C CA . GLY A 1 89 ? 12.695 -7.348 -16.672 1 97.88 89 GLY A CA 1
ATOM 705 C C . GLY A 1 89 ? 11.984 -6.012 -16.766 1 97.88 89 GLY A C 1
ATOM 706 O O . GLY A 1 89 ? 12.539 -4.977 -16.406 1 97.88 89 GLY A O 1
ATOM 707 N N . ASP A 1 90 ? 10.766 -6.062 -17.234 1 97.56 90 ASP A N 1
ATOM 708 C CA . ASP A 1 90 ? 10.031 -4.855 -17.609 1 97.56 90 ASP A CA 1
ATOM 709 C C . ASP A 1 90 ? 9.672 -4.039 -16.375 1 97.56 90 ASP A C 1
ATOM 711 O O . ASP A 1 90 ? 9.695 -2.807 -16.406 1 97.56 90 ASP A O 1
ATOM 715 N N . VAL A 1 91 ? 9.414 -4.707 -15.328 1 97.25 91 VAL A N 1
ATOM 716 C CA . VAL A 1 91 ? 9.023 -4.047 -14.086 1 97.25 91 VAL A CA 1
ATOM 717 C C . VAL A 1 91 ? 10.188 -3.23 -13.539 1 97.25 91 VAL A C 1
ATOM 719 O O . VAL A 1 91 ? 10 -2.125 -13.023 1 97.25 91 VAL A O 1
ATOM 722 N N . MET A 1 92 ? 11.422 -3.701 -13.789 1 97.88 92 MET A N 1
ATOM 723 C CA . MET A 1 92 ? 12.617 -3.076 -13.227 1 97.88 92 MET A CA 1
ATOM 724 C C . MET A 1 92 ? 13.023 -1.853 -14.039 1 97.88 92 MET A C 1
ATOM 726 O O . MET A 1 92 ? 13.891 -1.082 -13.625 1 97.88 92 MET A O 1
ATOM 730 N N . LYS A 1 93 ? 12.391 -1.678 -15.156 1 96.88 93 LYS A N 1
ATOM 731 C CA . LYS A 1 93 ? 12.602 -0.46 -15.93 1 96.88 93 LYS A CA 1
ATOM 732 C C . LYS A 1 93 ? 11.812 0.708 -15.344 1 96.88 93 LYS A C 1
ATOM 734 O O . LYS A 1 93 ? 12.039 1.862 -15.719 1 96.88 93 LYS A O 1
ATOM 739 N N . ILE A 1 94 ? 10.945 0.365 -14.445 1 96.81 94 ILE A N 1
ATOM 740 C CA . ILE A 1 94 ? 10.055 1.359 -13.859 1 96.81 94 ILE A CA 1
ATOM 741 C C . ILE A 1 94 ? 10.422 1.581 -12.391 1 96.81 94 ILE A C 1
ATOM 743 O O . ILE A 1 94 ? 10.414 2.717 -11.906 1 96.81 94 ILE A O 1
ATOM 747 N N . TYR A 1 95 ? 10.812 0.496 -11.75 1 98 95 TYR A N 1
ATOM 748 C CA . TYR A 1 95 ? 11.102 0.542 -10.32 1 98 95 TYR A CA 1
ATOM 749 C C . TYR A 1 95 ? 12.531 0.098 -10.039 1 98 95 TYR A C 1
ATOM 751 O O . TYR A 1 95 ? 13.008 -0.882 -10.609 1 98 95 TYR A O 1
ATOM 759 N N . LYS A 1 96 ? 13.195 0.798 -9.148 1 97.62 96 LYS A N 1
ATOM 760 C CA . LYS A 1 96 ? 14.516 0.396 -8.672 1 97.62 96 LYS A CA 1
ATOM 761 C C . LYS A 1 96 ? 14.43 -0.841 -7.785 1 97.62 96 LYS A C 1
ATOM 763 O O . LYS A 1 96 ? 15.297 -1.719 -7.844 1 97.62 96 LYS A O 1
ATOM 768 N N . VAL A 1 97 ? 13.422 -0.83 -6.945 1 98.12 97 VAL A N 1
ATOM 769 C CA . VAL A 1 97 ? 13.102 -1.964 -6.09 1 98.12 97 VAL A CA 1
ATOM 770 C C . VAL A 1 97 ? 11.672 -2.428 -6.363 1 98.12 97 VAL A C 1
ATOM 772 O O . VAL A 1 97 ? 10.75 -1.608 -6.461 1 98.12 97 VAL A O 1
ATOM 775 N N . TYR A 1 98 ? 11.523 -3.568 -6.531 1 98.56 98 TYR A N 1
ATOM 776 C CA . TYR A 1 98 ? 10.211 -4.191 -6.688 1 98.56 98 TYR A CA 1
ATOM 777 C C . TYR A 1 98 ? 10.188 -5.574 -6.039 1 98.56 98 TYR A C 1
ATOM 779 O O . TYR A 1 98 ? 10.828 -6.508 -6.531 1 98.56 98 TYR A O 1
ATOM 787 N N . ARG A 1 99 ? 9.328 -5.688 -4.969 1 98.44 99 ARG A N 1
ATOM 788 C CA . ARG A 1 99 ? 9.359 -6.898 -4.152 1 98.44 99 ARG A CA 1
ATOM 789 C C . ARG A 1 99 ? 7.953 -7.305 -3.725 1 98.44 99 ARG A C 1
ATOM 791 O O . ARG A 1 99 ? 7.492 -6.934 -2.643 1 98.44 99 ARG A O 1
ATOM 798 N N . PRO A 1 100 ? 7.305 -8.164 -4.516 1 98.75 100 PRO A N 1
ATOM 799 C CA . PRO A 1 100 ? 6.062 -8.781 -4.047 1 98.75 100 PRO A CA 1
ATOM 800 C C . PRO A 1 100 ? 6.281 -9.758 -2.893 1 98.75 100 PRO A C 1
ATOM 802 O O . PRO A 1 100 ? 7.242 -10.531 -2.91 1 98.75 100 PRO A O 1
ATOM 805 N N . ILE A 1 101 ? 5.48 -9.711 -1.921 1 98.75 101 ILE A N 1
ATOM 806 C CA . ILE A 1 101 ? 5.531 -10.578 -0.75 1 98.75 101 ILE A CA 1
ATOM 807 C C . ILE A 1 101 ? 4.156 -11.203 -0.512 1 98.75 101 ILE A C 1
ATOM 809 O O . ILE A 1 101 ? 3.17 -10.492 -0.323 1 98.75 101 ILE A O 1
ATOM 813 N N . TRP A 1 102 ? 4.102 -12.523 -0.544 1 98.56 102 TRP A N 1
ATOM 814 C CA . TRP A 1 102 ? 2.895 -13.25 -0.16 1 98.56 102 TRP A CA 1
ATOM 815 C C . TRP A 1 102 ? 2.998 -13.75 1.275 1 98.56 102 TRP A C 1
ATOM 817 O O . TRP A 1 102 ? 3.998 -14.367 1.653 1 98.56 102 TRP A O 1
ATOM 827 N N . GLN A 1 103 ? 2.027 -13.516 2.039 1 98.81 103 GLN A N 1
ATOM 828 C CA . GLN A 1 103 ? 1.866 -14.102 3.363 1 98.81 103 GLN A CA 1
ATOM 829 C C . GLN A 1 103 ? 0.507 -14.781 3.502 1 98.81 103 GLN A C 1
ATOM 831 O O . GLN A 1 103 ? -0.531 -14.164 3.264 1 98.81 103 GLN A O 1
ATOM 836 N N . VAL A 1 104 ? 0.552 -16.016 3.955 1 98.5 104 VAL A N 1
ATOM 837 C CA . VAL A 1 104 ? -0.68 -16.797 3.943 1 98.5 104 VAL A CA 1
ATOM 838 C C . VAL A 1 104 ? -1.029 -17.234 5.363 1 98.5 104 VAL A C 1
ATOM 840 O O . VAL A 1 104 ? -0.152 -17.641 6.125 1 98.5 104 VAL A O 1
ATOM 843 N N . THR A 1 105 ? -2.262 -17.062 5.695 1 98.38 105 THR A N 1
ATOM 844 C CA . THR A 1 105 ? -2.773 -17.516 6.98 1 98.38 105 THR A CA 1
ATOM 845 C C . THR A 1 105 ? -4.02 -18.375 6.797 1 98.38 105 THR A C 1
ATOM 847 O O . THR A 1 105 ? -4.887 -18.047 5.984 1 98.38 105 THR A O 1
ATOM 850 N N . PRO A 1 106 ? -4.098 -19.453 7.539 1 97.75 106 PRO A N 1
ATOM 851 C CA . PRO A 1 106 ? -5.301 -20.281 7.438 1 97.75 106 PRO A CA 1
ATOM 852 C C . PRO A 1 106 ? -6.562 -19.562 7.902 1 97.75 106 PRO A C 1
ATOM 854 O O . PRO A 1 106 ? -6.508 -18.766 8.844 1 97.75 106 PRO A O 1
ATOM 857 N N . LYS A 1 107 ? -7.613 -19.781 7.219 1 97.12 107 LYS A N 1
ATOM 858 C CA . LYS A 1 107 ? -8.938 -19.281 7.578 1 97.12 107 LYS A CA 1
ATOM 859 C C . LYS A 1 107 ? -10.023 -20.297 7.219 1 97.12 107 LYS A C 1
ATOM 861 O O . LYS A 1 107 ? -10.438 -20.375 6.062 1 97.12 107 LYS A O 1
ATOM 866 N N . GLY A 1 108 ? -10.602 -20.984 8.234 1 96.06 108 GLY A N 1
ATOM 867 C CA . GLY A 1 108 ? -11.5 -22.078 7.93 1 96.06 108 GLY A CA 1
ATOM 868 C C . GLY A 1 108 ? -10.875 -23.141 7.039 1 96.06 108 GLY A C 1
ATOM 869 O O . GLY A 1 108 ? -9.789 -23.641 7.332 1 96.06 108 GLY A O 1
ATOM 870 N N . SER A 1 109 ? -11.641 -23.562 5.98 1 95.06 109 SER A N 1
ATOM 871 C CA . SER A 1 109 ? -11.125 -24.531 5.02 1 95.06 109 SER A CA 1
ATOM 872 C C . SER A 1 109 ? -10.234 -23.859 3.98 1 95.06 109 SER A C 1
ATOM 874 O O . SER A 1 109 ? -9.523 -24.531 3.236 1 95.06 109 SER A O 1
ATOM 876 N N . GLY A 1 110 ? -10.344 -22.516 3.992 1 97.5 110 GLY A N 1
ATOM 877 C CA . GLY A 1 110 ? -9.555 -21.766 3.037 1 97.5 110 GLY A CA 1
ATOM 878 C C . GLY A 1 110 ? -8.414 -21 3.678 1 97.5 110 GLY A C 1
ATOM 879 O O . GLY A 1 110 ? -7.766 -21.5 4.598 1 97.5 110 GLY A O 1
ATOM 880 N N . CYS A 1 111 ? -8.102 -19.859 3.025 1 98 111 CYS A N 1
ATOM 881 C CA . CYS A 1 111 ? -7.012 -19.078 3.6 1 98 111 CYS A CA 1
ATOM 882 C C . CYS A 1 111 ? -7.176 -17.594 3.277 1 98 111 CYS A C 1
ATOM 884 O O . CYS A 1 111 ? -7.992 -17.219 2.432 1 98 111 CYS A O 1
ATOM 886 N N . LEU A 1 112 ? -6.465 -16.766 4.059 1 97.75 112 LEU A N 1
ATOM 887 C CA . LEU A 1 112 ? -6.215 -15.359 3.752 1 97.75 112 LEU A CA 1
ATOM 888 C C . LEU A 1 112 ? -4.828 -15.18 3.145 1 97.75 112 LEU A C 1
ATOM 890 O O . LEU A 1 112 ? -3.82 -15.508 3.777 1 97.75 112 LEU A O 1
ATOM 894 N N . ALA A 1 113 ? -4.82 -14.773 1.914 1 97.94 113 ALA A N 1
ATOM 895 C CA . ALA A 1 113 ? -3.561 -14.469 1.235 1 97.94 113 ALA A CA 1
ATOM 896 C C . ALA A 1 113 ? -3.311 -12.961 1.186 1 97.94 113 ALA A C 1
ATOM 898 O O . ALA A 1 113 ? -4.027 -12.234 0.497 1 97.94 113 ALA A O 1
ATOM 899 N N . LYS A 1 114 ? -2.402 -12.516 1.896 1 97.88 114 LYS A N 1
ATOM 900 C CA . LYS A 1 114 ? -2.016 -11.109 1.901 1 97.88 114 LYS A CA 1
ATOM 901 C C . LYS A 1 114 ? -0.872 -10.844 0.924 1 97.88 114 LYS A C 1
ATOM 903 O O . LYS A 1 114 ? 0.195 -11.453 1.034 1 97.88 114 LYS A O 1
ATOM 908 N N . LEU A 1 115 ? -1.105 -9.953 -0.021 1 98.38 115 LEU A N 1
ATOM 909 C CA . LEU A 1 115 ? -0.078 -9.5 -0.953 1 98.38 115 LEU A CA 1
ATOM 910 C C . LEU A 1 115 ? 0.433 -8.117 -0.57 1 98.38 115 LEU A C 1
ATOM 912 O O . LEU A 1 115 ? -0.352 -7.172 -0.436 1 98.38 115 LEU A O 1
ATOM 916 N N . THR A 1 116 ? 1.713 -8.008 -0.361 1 98.25 116 THR A N 1
ATOM 917 C CA . THR A 1 116 ? 2.391 -6.723 -0.205 1 98.25 116 THR A CA 1
ATOM 918 C C . THR A 1 116 ? 3.414 -6.516 -1.317 1 98.25 116 THR A C 1
ATOM 920 O O . THR A 1 116 ? 4.195 -7.418 -1.629 1 98.25 116 THR A O 1
ATOM 923 N N . ILE A 1 117 ? 3.402 -5.34 -1.95 1 98.38 117 ILE A N 1
ATOM 924 C CA . ILE A 1 117 ? 4.461 -4.98 -2.887 1 98.38 117 ILE A CA 1
ATOM 925 C C . ILE A 1 117 ? 5.27 -3.811 -2.326 1 98.38 117 ILE A C 1
ATOM 927 O O . ILE A 1 117 ? 4.742 -2.707 -2.162 1 98.38 117 ILE A O 1
ATOM 931 N N . GLU A 1 118 ? 6.48 -4.098 -2.029 1 98.31 118 GLU A N 1
ATOM 932 C CA . GLU A 1 118 ? 7.438 -3.043 -1.716 1 98.31 118 GLU A CA 1
ATOM 933 C C . GLU A 1 118 ? 8.117 -2.523 -2.979 1 98.31 118 GLU A C 1
ATOM 935 O O . GLU A 1 118 ? 8.555 -3.309 -3.824 1 98.31 118 GLU A O 1
ATOM 940 N N . TYR A 1 119 ? 8.219 -1.164 -3.09 1 97.94 119 TYR A N 1
ATOM 941 C CA . TYR A 1 119 ? 8.797 -0.641 -4.32 1 97.94 119 TYR A CA 1
ATOM 942 C C . TYR A 1 119 ? 9.555 0.657 -4.062 1 97.94 119 TYR A C 1
ATOM 944 O O . TYR A 1 119 ? 9.32 1.322 -3.047 1 97.94 119 TYR A O 1
ATOM 952 N N . GLU A 1 120 ? 10.516 0.854 -4.84 1 97.44 120 GLU A N 1
ATOM 953 C CA . GLU A 1 120 ? 11.188 2.139 -5.012 1 97.44 120 GLU A CA 1
ATOM 954 C C . GLU A 1 120 ? 11.133 2.6 -6.465 1 97.44 120 GLU A C 1
ATOM 956 O O . GLU A 1 120 ? 11.609 1.9 -7.363 1 97.44 120 GLU A O 1
ATOM 961 N N . LYS A 1 121 ? 10.578 3.742 -6.648 1 96.19 121 LYS A N 1
ATOM 962 C CA . LYS A 1 121 ? 10.43 4.277 -7.996 1 96.19 121 LYS A CA 1
ATOM 963 C C . LYS A 1 121 ? 11.773 4.707 -8.57 1 96.19 121 LYS A C 1
ATOM 965 O O . LYS A 1 121 ? 12.617 5.246 -7.855 1 96.19 121 LYS A O 1
ATOM 970 N N . LEU A 1 122 ? 11.969 4.477 -9.914 1 96.38 122 LEU A N 1
ATOM 971 C CA . LEU A 1 122 ? 13.164 4.992 -10.562 1 96.38 122 LEU A CA 1
ATOM 972 C C . LEU A 1 122 ? 13.148 6.516 -10.609 1 96.38 122 LEU A C 1
ATOM 974 O O . LEU A 1 122 ? 14.203 7.152 -10.508 1 96.38 122 LEU A O 1
ATOM 978 N N . HIS A 1 123 ? 11.922 7.07 -10.82 1 93.19 123 HIS A N 1
ATOM 979 C CA . HIS A 1 123 ? 11.703 8.508 -10.789 1 93.19 123 HIS A CA 1
ATOM 980 C C . HIS A 1 123 ? 10.367 8.852 -10.133 1 93.19 123 HIS A C 1
ATOM 982 O O . HIS A 1 123 ? 9.445 8.039 -10.125 1 93.19 123 HIS A O 1
ATOM 988 N N . PRO A 1 124 ? 10.219 9.992 -9.648 1 87.25 124 PRO A N 1
ATOM 989 C CA . PRO A 1 124 ? 9.047 10.367 -8.859 1 87.25 124 PRO A CA 1
ATOM 990 C C . PRO A 1 124 ? 7.746 10.281 -9.656 1 87.25 124 PRO A C 1
ATOM 992 O O . PRO A 1 124 ? 6.672 10.109 -9.078 1 87.25 124 PRO A O 1
ATOM 995 N N . GLU A 1 125 ? 7.832 10.305 -10.922 1 89.75 125 GLU A N 1
ATOM 996 C CA . GLU A 1 125 ? 6.629 10.414 -11.742 1 89.75 125 GLU A CA 1
ATOM 997 C C . GLU A 1 125 ? 6.062 9.039 -12.078 1 89.75 125 GLU A C 1
ATOM 999 O O . GLU A 1 125 ? 4.953 8.93 -12.609 1 89.75 125 GLU A O 1
ATOM 1004 N N . VAL A 1 126 ? 6.859 8.047 -11.773 1 93 126 VAL A N 1
ATOM 1005 C CA . VAL A 1 126 ? 6.371 6.707 -12.062 1 93 126 VAL A CA 1
ATOM 1006 C C . VAL A 1 126 ? 5.23 6.352 -11.109 1 93 126 VAL A C 1
ATOM 1008 O O . VAL A 1 126 ? 5.277 6.691 -9.922 1 93 126 VAL A O 1
ATOM 1011 N N . PRO A 1 127 ? 4.215 5.727 -11.625 1 92.31 127 PRO A N 1
ATOM 1012 C CA . PRO A 1 127 ? 3.059 5.395 -10.789 1 92.31 127 PRO A CA 1
ATOM 1013 C C . PRO A 1 127 ? 3.383 4.344 -9.727 1 92.31 127 PRO A C 1
ATOM 1015 O O . PRO A 1 127 ? 4.402 3.656 -9.82 1 92.31 127 PRO A O 1
ATOM 1018 N N . VAL A 1 128 ? 2.518 4.262 -8.703 1 93.44 128 VAL A N 1
ATOM 1019 C CA . VAL A 1 128 ? 2.566 3.125 -7.793 1 93.44 128 VAL A CA 1
ATOM 1020 C C . VAL A 1 128 ? 2.248 1.839 -8.555 1 93.44 128 VAL A C 1
ATOM 1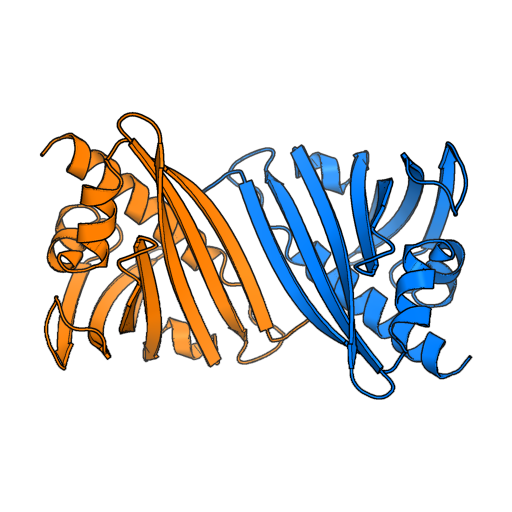022 O O . VAL A 1 128 ? 1.69 1.883 -9.656 1 93.44 128 VAL A O 1
ATOM 1025 N N . PRO A 1 129 ? 2.561 0.736 -8.055 1 95.69 129 PRO A N 1
ATOM 1026 C CA . PRO A 1 129 ? 2.436 -0.494 -8.836 1 95.69 129 PRO A CA 1
ATOM 1027 C C . PRO A 1 129 ? 1.031 -1.091 -8.781 1 95.69 129 PRO A C 1
ATOM 1029 O O . PRO A 1 129 ? 0.878 -2.303 -8.602 1 95.69 129 PRO A O 1
ATOM 1032 N N . GLU A 1 130 ? 0.066 -0.331 -9.008 1 92.88 130 GLU A N 1
ATOM 1033 C CA . GLU A 1 130 ? -1.323 -0.777 -8.961 1 92.88 130 GLU A CA 1
ATOM 1034 C C . GLU A 1 130 ? -1.612 -1.807 -10.047 1 92.88 130 GLU A C 1
ATOM 1036 O O . GLU A 1 130 ? -2.312 -2.793 -9.805 1 92.88 130 GLU A O 1
ATOM 1041 N N . ILE A 1 131 ? -1.084 -1.616 -11.18 1 93.06 131 ILE A N 1
ATOM 1042 C CA . ILE A 1 131 ? -1.36 -2.502 -12.305 1 93.06 131 ILE A CA 1
ATOM 1043 C C . ILE A 1 131 ? -0.822 -3.9 -12 1 93.06 131 ILE A C 1
ATOM 1045 O O . ILE A 1 131 ? -1.439 -4.902 -12.367 1 93.06 131 ILE A O 1
ATOM 1049 N N . TYR A 1 132 ? 0.244 -3.924 -11.352 1 95.44 132 TYR A N 1
ATOM 1050 C CA . TYR A 1 132 ? 0.846 -5.211 -11.031 1 95.44 132 TYR A CA 1
ATOM 1051 C C . TYR A 1 132 ? 0.107 -5.883 -9.875 1 95.44 132 TYR A C 1
ATOM 1053 O O . TYR A 1 132 ? 0.008 -7.109 -9.828 1 95.44 132 TYR A O 1
ATOM 1061 N N . VAL A 1 133 ? -0.384 -5.098 -8.938 1 95.06 133 VAL A N 1
ATOM 1062 C CA . VAL A 1 133 ? -1.245 -5.648 -7.895 1 95.06 133 VAL A CA 1
ATOM 1063 C C . VAL A 1 133 ? -2.463 -6.316 -8.531 1 95.06 133 VAL A C 1
ATOM 1065 O O . VAL A 1 133 ? -2.768 -7.473 -8.234 1 95.06 133 VAL A O 1
ATOM 1068 N N . ASP A 1 134 ? -3.078 -5.578 -9.422 1 93.25 134 ASP A N 1
ATOM 1069 C CA . ASP A 1 134 ? -4.262 -6.098 -10.102 1 93.25 134 ASP A CA 1
ATOM 1070 C C . ASP A 1 134 ? -3.941 -7.379 -10.859 1 93.25 134 ASP A C 1
ATOM 1072 O O . ASP A 1 134 ? -4.719 -8.336 -10.836 1 93.25 134 ASP A O 1
ATOM 1076 N N . PHE A 1 135 ? -2.857 -7.328 -11.516 1 95.56 135 PHE A N 1
ATOM 1077 C CA . PHE A 1 135 ? -2.395 -8.492 -12.258 1 95.56 135 PHE A CA 1
ATOM 1078 C C . PHE A 1 135 ? -2.242 -9.695 -11.336 1 95.56 135 PHE A C 1
ATOM 1080 O O . PHE A 1 135 ? -2.764 -10.773 -11.633 1 95.56 135 PHE A O 1
ATOM 1087 N N . MET A 1 136 ? -1.564 -9.555 -10.195 1 95.75 136 MET A N 1
ATOM 1088 C CA . MET A 1 136 ? -1.323 -10.633 -9.242 1 95.75 136 MET A CA 1
ATOM 1089 C C . MET A 1 136 ? -2.635 -11.133 -8.648 1 95.75 136 MET A C 1
ATOM 1091 O O . MET A 1 136 ? -2.801 -12.336 -8.43 1 95.75 136 MET A O 1
ATOM 1095 N N . VAL A 1 137 ? -3.514 -10.258 -8.391 1 94.44 137 VAL A N 1
ATOM 1096 C CA . VAL A 1 137 ? -4.809 -10.609 -7.82 1 94.44 137 VAL A CA 1
ATOM 1097 C C . VAL A 1 137 ? -5.586 -11.484 -8.805 1 94.44 137 VAL A C 1
ATOM 1099 O O . VAL A 1 137 ? -6.105 -12.539 -8.438 1 94.44 137 VAL A O 1
ATOM 1102 N N . HIS A 1 138 ? -5.605 -11.086 -10.07 1 93.62 138 HIS A N 1
ATOM 1103 C CA . HIS A 1 138 ? -6.324 -11.844 -11.086 1 93.62 138 HIS A CA 1
ATOM 1104 C C . HIS A 1 138 ? -5.723 -13.234 -11.266 1 93.62 138 HIS A C 1
ATOM 1106 O O . HIS A 1 138 ? -6.449 -14.227 -11.297 1 93.62 138 HIS A O 1
ATOM 1112 N N . MET A 1 139 ? -4.465 -13.203 -11.367 1 94.25 139 MET A N 1
ATOM 1113 C CA . MET A 1 139 ? -3.783 -14.484 -11.516 1 94.25 139 MET A CA 1
ATOM 1114 C C . MET A 1 139 ? -4.078 -15.398 -10.328 1 94.25 139 MET A C 1
ATOM 1116 O O . MET A 1 139 ? -4.277 -16.609 -10.5 1 94.25 139 MET A O 1
ATOM 1120 N N . THR A 1 140 ? -4.094 -14.867 -9.148 1 95.56 140 THR A N 1
ATOM 1121 C CA . THR A 1 140 ? -4.324 -15.633 -7.926 1 95.56 140 THR A CA 1
ATOM 1122 C C . THR A 1 140 ? -5.742 -16.188 -7.898 1 95.56 140 THR A C 1
ATOM 1124 O O . THR A 1 140 ? -5.953 -17.344 -7.504 1 95.56 140 THR A O 1
ATOM 1127 N N . LYS A 1 141 ? -6.652 -15.414 -8.32 1 93.44 141 LYS A N 1
ATOM 1128 C CA . LYS A 1 141 ? -8.039 -15.875 -8.367 1 93.44 141 LYS A CA 1
ATOM 1129 C C . LYS A 1 141 ? -8.195 -17.031 -9.344 1 93.44 141 LYS A C 1
ATOM 1131 O O . LYS A 1 141 ? -8.914 -18 -9.062 1 93.44 141 LYS A O 1
ATOM 1136 N N . ASP A 1 142 ? -7.562 -16.875 -10.484 1 93.5 142 ASP A N 1
ATOM 1137 C CA . ASP A 1 142 ? -7.562 -17.969 -11.445 1 93.5 142 ASP A CA 1
ATOM 1138 C C . ASP A 1 142 ? -6.969 -19.234 -10.836 1 93.5 142 ASP A C 1
ATOM 1140 O O . ASP A 1 142 ? -7.512 -20.328 -11.008 1 93.5 142 ASP A O 1
ATOM 1144 N N . MET A 1 143 ? -5.883 -19.109 -10.148 1 94.12 143 MET A N 1
ATOM 1145 C CA . MET A 1 143 ? -5.203 -20.234 -9.516 1 94.12 143 MET A CA 1
ATOM 1146 C C . MET A 1 143 ? -6.07 -20.859 -8.43 1 94.12 143 MET A C 1
ATOM 1148 O O . MET A 1 143 ? -6.133 -22.078 -8.297 1 94.12 143 MET A O 1
ATOM 1152 N N . ASP A 1 144 ? -6.695 -20.062 -7.652 1 95.5 144 ASP A N 1
ATOM 1153 C CA . ASP A 1 144 ? -7.531 -20.516 -6.551 1 95.5 144 ASP A CA 1
ATOM 1154 C C . ASP A 1 144 ? -8.641 -21.438 -7.047 1 95.5 144 ASP A C 1
ATOM 1156 O O . ASP A 1 144 ? -8.93 -22.469 -6.418 1 95.5 144 ASP A O 1
ATOM 1160 N N . GLU A 1 145 ? -9.266 -21.078 -8.109 1 91.62 145 GLU A N 1
ATOM 1161 C CA . GLU A 1 145 ? -10.312 -21.891 -8.703 1 91.62 145 GLU A CA 1
ATOM 1162 C C . GLU A 1 145 ? -9.781 -23.266 -9.102 1 91.62 145 GLU A C 1
ATOM 1164 O O . GLU A 1 145 ? -10.453 -24.281 -8.875 1 91.62 145 GLU A O 1
ATOM 1169 N N . ALA A 1 146 ? -8.609 -23.266 -9.586 1 90.56 146 ALA A N 1
ATOM 1170 C CA . ALA A 1 146 ? -7.996 -24.516 -10.039 1 90.56 146 ALA A CA 1
ATOM 1171 C C . ALA A 1 146 ? -7.574 -25.375 -8.859 1 90.56 146 ALA A C 1
ATOM 1173 O O . ALA A 1 146 ? -7.715 -26.609 -8.898 1 90.56 146 ALA A O 1
ATOM 1174 N N . LEU A 1 147 ? -7.051 -24.797 -7.859 1 90.25 147 LEU A N 1
ATOM 1175 C CA . LEU A 1 147 ? -6.547 -25.5 -6.684 1 90.25 147 LEU A CA 1
ATOM 1176 C C . LEU A 1 147 ? -7.691 -26.156 -5.91 1 90.25 147 LEU A C 1
ATOM 1178 O O . LEU A 1 147 ? -7.48 -27.125 -5.18 1 90.25 147 LEU A O 1
ATOM 1182 N N . CYS A 1 148 ? -8.852 -25.562 -6.02 1 85.5 148 CYS A N 1
ATOM 1183 C CA . CYS A 1 148 ? -10.016 -26.109 -5.32 1 85.5 148 CYS A CA 1
ATOM 1184 C C . CYS A 1 148 ? -10.609 -27.281 -6.074 1 85.5 148 CYS A C 1
ATOM 1186 O O . CYS A 1 148 ? -11.383 -28.062 -5.516 1 85.5 148 CYS A O 1
ATOM 1188 N N . THR A 1 149 ? -10.289 -27.438 -7.328 1 79.62 149 THR A N 1
ATOM 1189 C CA . THR A 1 149 ? -10.852 -28.516 -8.133 1 79.62 149 THR A CA 1
ATOM 1190 C C . THR A 1 149 ? -9.891 -29.703 -8.195 1 79.62 149 THR A C 1
ATOM 1192 O O . THR A 1 149 ? -10.312 -30.828 -8.422 1 79.62 149 THR A O 1
ATOM 1195 N N . GLU A 1 150 ? -8.656 -29.484 -7.867 1 66.69 150 GLU A N 1
ATOM 1196 C CA . GLU A 1 150 ? -7.695 -30.594 -7.891 1 66.69 150 GLU A CA 1
ATOM 1197 C C . GLU A 1 150 ? -7.656 -31.312 -6.547 1 66.69 150 GLU A C 1
ATOM 1199 O O . GLU A 1 150 ? -8 -30.734 -5.512 1 66.69 150 GLU A O 1
ATOM 1204 N N . MET B 1 1 ? -10.258 -6.617 -8.984 1 67.44 1 MET B N 1
ATOM 1205 C CA . MET B 1 1 ? -9.336 -6 -8.039 1 67.44 1 MET B CA 1
ATOM 1206 C C . MET B 1 1 ? -9.852 -6.141 -6.605 1 67.44 1 MET B C 1
ATOM 1208 O O . MET B 1 1 ? -11.047 -6.348 -6.391 1 67.44 1 MET B O 1
ATOM 1212 N N . ALA B 1 2 ? -8.953 -6.262 -5.668 1 80.56 2 ALA B N 1
ATOM 1213 C CA . ALA B 1 2 ? -9.359 -6.297 -4.266 1 80.56 2 ALA B CA 1
ATOM 1214 C C . ALA B 1 2 ? -10 -4.977 -3.848 1 80.56 2 ALA B C 1
ATOM 1216 O O . ALA B 1 2 ? -9.602 -3.908 -4.32 1 80.56 2 ALA B O 1
ATOM 1217 N N . LEU B 1 3 ? -11.023 -5.109 -3.098 1 89.38 3 LEU B N 1
ATOM 1218 C CA . LEU B 1 3 ? -11.75 -3.932 -2.648 1 89.38 3 LEU B CA 1
ATOM 1219 C C . LEU B 1 3 ? -10.992 -3.213 -1.535 1 89.38 3 LEU B C 1
ATOM 1221 O O . LEU B 1 3 ? -11.07 -1.988 -1.42 1 89.38 3 LEU B O 1
ATOM 1225 N N . HIS B 1 4 ? -10.258 -3.951 -0.776 1 93.75 4 HIS B N 1
ATOM 1226 C CA . HIS B 1 4 ? -9.57 -3.357 0.366 1 93.75 4 HIS B CA 1
ATOM 1227 C C . HIS B 1 4 ? -8.062 -3.346 0.158 1 93.75 4 HIS B C 1
ATOM 1229 O O . HIS B 1 4 ? -7.512 -4.246 -0.484 1 93.75 4 HIS B O 1
ATOM 1235 N N . GLY B 1 5 ? -7.457 -2.318 0.714 1 95.69 5 GLY B N 1
ATOM 1236 C CA . GLY B 1 5 ? -6.008 -2.268 0.621 1 95.69 5 GLY B CA 1
ATOM 1237 C C . GLY B 1 5 ? -5.387 -1.198 1.502 1 95.69 5 GLY B C 1
ATOM 1238 O O . GLY B 1 5 ? -6.082 -0.565 2.299 1 95.69 5 GLY B O 1
ATOM 1239 N N . LYS B 1 6 ? -4.062 -1.203 1.506 1 96.88 6 LYS B N 1
ATOM 1240 C CA . LYS B 1 6 ? -3.26 -0.189 2.184 1 96.88 6 LYS B CA 1
ATOM 1241 C C . LYS B 1 6 ? -2.133 0.311 1.284 1 96.88 6 LYS B C 1
ATOM 1243 O O . LYS B 1 6 ? -1.517 -0.472 0.558 1 96.88 6 LYS B O 1
ATOM 1248 N N . ILE B 1 7 ? -1.936 1.58 1.327 1 97.06 7 ILE B N 1
ATOM 1249 C CA . ILE B 1 7 ? -0.757 2.16 0.69 1 97.06 7 ILE B CA 1
ATOM 1250 C C . ILE B 1 7 ? 0.062 2.93 1.723 1 97.06 7 ILE B C 1
ATOM 1252 O O . ILE B 1 7 ? -0.497 3.613 2.584 1 97.06 7 ILE B O 1
ATOM 1256 N N . GLU B 1 8 ? 1.365 2.82 1.652 1 97.19 8 GLU B N 1
ATOM 1257 C CA . GLU B 1 8 ? 2.217 3.457 2.652 1 97.19 8 GLU B CA 1
ATOM 1258 C C . GLU B 1 8 ? 3.428 4.121 2.004 1 97.19 8 GLU B C 1
ATOM 1260 O O . GLU B 1 8 ? 3.963 3.617 1.013 1 97.19 8 GLU B O 1
ATOM 1265 N N . THR B 1 9 ? 3.838 5.199 2.555 1 95.94 9 THR B N 1
ATOM 1266 C CA . THR B 1 9 ? 5.094 5.863 2.225 1 95.94 9 THR B CA 1
ATOM 1267 C C . THR B 1 9 ? 5.723 6.48 3.469 1 95.94 9 THR B C 1
ATOM 1269 O O . THR B 1 9 ? 5.047 6.676 4.48 1 95.94 9 THR B O 1
ATOM 1272 N N . THR B 1 10 ? 7.012 6.688 3.422 1 96.06 10 THR B N 1
ATOM 1273 C CA . THR B 1 10 ? 7.73 7.301 4.535 1 96.06 10 THR B CA 1
ATOM 1274 C C . THR B 1 10 ? 8.531 8.508 4.062 1 96.06 10 THR B C 1
ATOM 1276 O O . THR B 1 10 ? 9.18 8.461 3.012 1 96.06 10 THR B O 1
ATOM 1279 N N . LEU B 1 11 ? 8.453 9.508 4.879 1 96.25 11 LEU B N 1
ATOM 1280 C CA . LEU B 1 11 ? 9.18 10.734 4.582 1 96.25 11 LEU B CA 1
ATOM 1281 C C . LEU B 1 11 ? 10.211 11.031 5.66 1 96.25 11 LEU B C 1
ATOM 1283 O O . LEU B 1 11 ? 9.945 10.867 6.852 1 96.25 11 LEU B O 1
ATOM 1287 N N . GLU B 1 12 ? 11.375 11.359 5.207 1 96.19 12 GLU B N 1
ATOM 1288 C CA . GLU B 1 12 ? 12.359 11.945 6.121 1 96.19 12 GLU B CA 1
ATOM 1289 C C . GLU B 1 12 ? 12.219 13.461 6.188 1 96.19 12 GLU B C 1
ATOM 1291 O O . GLU B 1 12 ? 12.383 14.148 5.18 1 96.19 12 GLU B O 1
ATOM 1296 N N . LEU B 1 13 ? 11.938 13.969 7.34 1 97.12 13 LEU B N 1
ATOM 1297 C CA . LEU B 1 13 ? 11.641 15.383 7.516 1 97.12 13 LEU B CA 1
ATOM 1298 C C . LEU B 1 13 ? 12.703 16.062 8.383 1 97.12 13 LEU B C 1
ATOM 1300 O O . LEU B 1 13 ? 13.359 15.398 9.188 1 97.12 13 LEU B O 1
ATOM 1304 N N . LYS B 1 14 ? 12.797 17.328 8.281 1 96.94 14 LYS B N 1
ATOM 1305 C CA . LYS B 1 14 ? 13.742 18.109 9.07 1 96.94 14 LYS B CA 1
ATOM 1306 C C . LYS B 1 14 ? 13.141 18.5 10.422 1 96.94 14 LYS B C 1
ATOM 1308 O O . LYS B 1 14 ? 13.867 18.672 11.406 1 96.94 14 LYS B O 1
ATOM 1313 N N . SER B 1 15 ? 11.922 18.688 10.453 1 96.56 15 SER B N 1
ATOM 1314 C CA . SER B 1 15 ? 11.25 19.016 11.703 1 96.56 15 SER B CA 1
ATOM 1315 C C . SER B 1 15 ? 11.289 17.844 12.672 1 96.56 15 SER B C 1
ATOM 1317 O O . SER B 1 15 ? 11.258 16.688 12.258 1 96.56 15 SER B O 1
ATOM 1319 N N . SER B 1 16 ? 11.305 18.141 13.969 1 96.62 16 SER B N 1
ATOM 1320 C CA . SER B 1 16 ? 11.367 17.094 14.977 1 96.62 16 SER B CA 1
ATOM 1321 C C . SER B 1 16 ? 10.07 16.297 15.031 1 96.62 16 SER B C 1
ATOM 1323 O O . SER B 1 16 ? 9.016 16.797 14.609 1 96.62 16 SER B O 1
ATOM 1325 N N . ALA B 1 17 ? 10.18 15.109 15.578 1 97.25 17 ALA B N 1
ATOM 1326 C CA . ALA B 1 17 ? 9.008 14.25 15.75 1 97.25 17 ALA B CA 1
ATOM 1327 C C . ALA B 1 17 ? 7.938 14.945 16.594 1 97.25 17 ALA B C 1
ATOM 1329 O O . ALA B 1 17 ? 6.746 14.852 16.297 1 97.25 17 ALA B O 1
ATOM 1330 N N . GLU B 1 18 ? 8.367 15.641 17.562 1 96.19 18 GLU B N 1
ATOM 1331 C CA . GLU B 1 18 ? 7.43 16.312 18.453 1 96.19 18 GLU B CA 1
ATOM 1332 C C . GLU B 1 18 ? 6.652 17.406 17.719 1 96.19 18 GLU B C 1
ATOM 1334 O O . GLU B 1 18 ? 5.43 17.5 17.859 1 96.19 18 GLU B O 1
ATOM 1339 N N . LYS B 1 19 ? 7.355 18.156 16.984 1 95.38 19 LYS B N 1
ATOM 1340 C CA . LYS B 1 19 ? 6.719 19.266 16.281 1 95.38 19 LYS B CA 1
ATOM 1341 C C . LYS B 1 19 ? 5.738 18.766 15.227 1 95.38 19 LYS B C 1
ATOM 1343 O O . LYS B 1 19 ? 4.602 19.234 15.148 1 95.38 19 LYS B O 1
ATOM 1348 N N . PHE B 1 20 ? 6.176 17.875 14.422 1 97.19 20 PHE B N 1
ATOM 1349 C CA . PHE B 1 20 ? 5.32 17.344 13.367 1 97.19 20 PHE B CA 1
ATOM 1350 C C . PHE B 1 20 ? 4.09 16.656 13.953 1 97.19 20 PHE B C 1
ATOM 1352 O O . PHE B 1 20 ? 2.971 16.875 13.484 1 97.19 20 PHE B O 1
ATOM 1359 N N . TYR B 1 21 ? 4.324 15.797 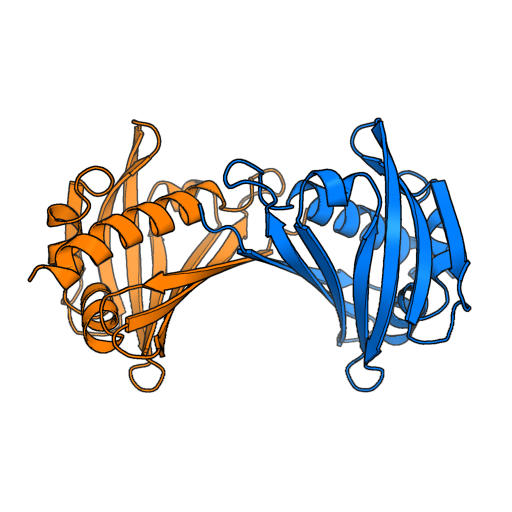14.961 1 97.88 21 TYR B N 1
ATOM 1360 C CA . TYR B 1 21 ? 3.223 15.094 15.609 1 97.88 21 TYR B CA 1
ATOM 1361 C C . TYR B 1 21 ? 2.205 16.078 16.172 1 97.88 21 TYR B C 1
ATOM 1363 O O . TYR B 1 21 ? 0.996 15.867 16.047 1 97.88 21 TYR B O 1
ATOM 1371 N N . LYS B 1 22 ? 2.662 17.094 16.719 1 96.38 22 LYS B N 1
ATOM 1372 C CA . LYS B 1 22 ? 1.788 18.078 17.344 1 96.38 22 LYS B CA 1
ATOM 1373 C C . LYS B 1 22 ? 0.879 18.75 16.312 1 96.38 22 LYS B C 1
ATOM 1375 O O . LYS B 1 22 ? -0.271 19.078 16.609 1 96.38 22 LYS B O 1
ATOM 1380 N N . VAL B 1 23 ? 1.357 18.969 15.133 1 96.19 23 VAL B N 1
ATOM 1381 C CA . VAL B 1 23 ? 0.566 19.594 14.078 1 96.19 23 VAL B CA 1
ATOM 1382 C C . VAL B 1 23 ? -0.677 18.75 13.797 1 96.19 23 VAL B C 1
ATOM 1384 O O . VAL B 1 23 ? -1.798 19.266 13.805 1 96.19 23 VAL B O 1
ATOM 1387 N N . TRP B 1 24 ? -0.482 17.469 13.641 1 96.44 24 TRP B N 1
ATOM 1388 C CA . TRP B 1 24 ? -1.594 16.578 13.289 1 96.44 24 TRP B CA 1
ATOM 1389 C C . TRP B 1 24 ? -2.42 16.234 14.523 1 96.44 24 TRP B C 1
ATOM 1391 O O . TRP B 1 24 ? -3.625 16 14.43 1 96.44 24 TRP B O 1
ATOM 1401 N N . ARG B 1 25 ? -1.753 16.281 15.609 1 97.06 25 ARG B N 1
ATOM 1402 C CA . ARG B 1 25 ? -2.41 15.891 16.859 1 97.06 25 ARG B CA 1
ATOM 1403 C C . ARG B 1 25 ? -3.359 16.984 17.328 1 97.06 25 ARG B C 1
ATOM 1405 O O . ARG B 1 25 ? -4.516 16.703 17.672 1 97.06 25 ARG B O 1
ATOM 1412 N N . SER B 1 26 ? -2.859 18.297 17.344 1 96.56 26 SER B N 1
ATOM 1413 C CA . SER B 1 26 ? -3.684 19.281 18.031 1 96.56 26 SER B CA 1
ATOM 1414 C C . SER B 1 26 ? -3.535 20.656 17.391 1 96.56 26 SER B C 1
ATOM 1416 O O . SER B 1 26 ? -4.203 21.609 17.797 1 96.56 26 SER B O 1
ATOM 1418 N N . GLN B 1 27 ? -2.713 20.781 16.391 1 95.75 27 GLN B N 1
ATOM 1419 C CA . GLN B 1 27 ? -2.473 22.094 15.828 1 95.75 27 GLN B CA 1
ATOM 1420 C C . GLN B 1 27 ? -2.711 22.109 14.32 1 95.75 27 GLN B C 1
ATOM 1422 O O . GLN B 1 27 ? -2 22.797 13.586 1 95.75 27 GLN B O 1
ATOM 1427 N N . SER B 1 28 ? -3.629 21.328 13.867 1 95.5 28 SER B N 1
ATOM 1428 C CA . SER B 1 28 ? -3.904 21.219 12.438 1 95.5 28 SER B CA 1
ATOM 1429 C C . SER B 1 28 ? -4.402 22.547 11.875 1 95.5 28 SER B C 1
ATOM 1431 O O . SER B 1 28 ? -4.391 22.75 10.656 1 95.5 28 SER B O 1
ATOM 1433 N N . PHE B 1 29 ? -4.836 23.484 12.742 1 94.88 29 PHE B N 1
ATOM 1434 C CA . PHE B 1 29 ? -5.301 24.797 12.305 1 94.88 29 PHE B CA 1
ATOM 1435 C C . PHE B 1 29 ? -4.164 25.578 11.656 1 94.88 29 PHE B C 1
ATOM 1437 O O . PHE B 1 29 ? -4.398 26.578 10.984 1 94.88 29 PHE B O 1
ATOM 1444 N N . HIS B 1 30 ? -2.904 25.125 11.805 1 92.69 30 HIS B N 1
ATOM 1445 C CA . HIS B 1 30 ? -1.756 25.781 11.195 1 92.69 30 HIS B CA 1
ATOM 1446 C C . HIS B 1 30 ? -1.549 25.312 9.758 1 92.69 30 HIS B C 1
ATOM 1448 O O . HIS B 1 30 ? -0.847 25.969 8.984 1 92.69 30 HIS B O 1
ATOM 1454 N N . VAL B 1 31 ? -2.119 24.219 9.328 1 95.25 31 VAL B N 1
ATOM 1455 C CA . VAL B 1 31 ? -1.802 23.547 8.062 1 95.25 31 VAL B CA 1
ATOM 1456 C C . VAL B 1 31 ? -2.148 24.469 6.898 1 95.25 31 VAL B C 1
ATOM 1458 O O . VAL B 1 31 ? -1.354 24.641 5.969 1 95.25 31 VAL B O 1
ATOM 1461 N N . PRO B 1 32 ? -3.365 25.172 6.941 1 95.88 32 PRO B N 1
ATOM 1462 C CA . PRO B 1 32 ? -3.701 26.031 5.805 1 95.88 32 PRO B CA 1
ATOM 1463 C C . PRO B 1 32 ? -2.678 27.141 5.586 1 95.88 32 PRO B C 1
ATOM 1465 O O . PRO B 1 32 ? -2.414 27.531 4.441 1 95.88 32 PRO B O 1
ATOM 1468 N N . LYS B 1 33 ? -2.104 27.625 6.648 1 93.69 33 LYS B N 1
ATOM 1469 C CA . LYS B 1 33 ? -1.111 28.688 6.559 1 93.69 33 LYS B CA 1
ATOM 1470 C C . LYS B 1 33 ? 0.161 28.203 5.871 1 93.69 33 LYS B C 1
ATOM 1472 O O . LYS B 1 33 ? 0.756 28.922 5.066 1 93.69 33 LYS B O 1
ATOM 1477 N N . HIS B 1 34 ? 0.521 27.016 6.172 1 93.25 34 HIS B N 1
ATOM 1478 C CA . HIS B 1 34 ? 1.8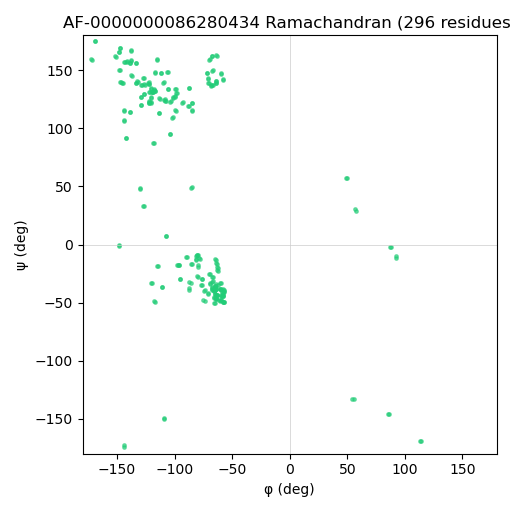18 26.5 5.742 1 93.25 34 HIS B CA 1
ATOM 1479 C C . HIS B 1 34 ? 1.693 25.688 4.453 1 93.25 34 HIS B C 1
ATOM 1481 O O . HIS B 1 34 ? 2.689 25.453 3.77 1 93.25 34 HIS B O 1
ATOM 1487 N N . ALA B 1 35 ? 0.519 25.266 4.129 1 94.25 35 ALA B N 1
ATOM 1488 C CA . ALA B 1 35 ? 0.267 24.469 2.93 1 94.25 35 ALA B CA 1
ATOM 1489 C C . ALA B 1 35 ? -0.891 25.047 2.123 1 94.25 35 ALA B C 1
ATOM 1491 O O . ALA B 1 35 ? -1.77 24.312 1.669 1 94.25 35 ALA B O 1
ATOM 1492 N N . SER B 1 36 ? -0.886 26.266 1.9 1 92.25 36 SER B N 1
ATOM 1493 C CA . SER B 1 36 ? -2.016 27 1.346 1 92.25 36 SER B CA 1
ATOM 1494 C C . SER B 1 36 ? -2.262 26.625 -0.112 1 92.25 36 SER B C 1
ATOM 1496 O O . SER B 1 36 ? -3.365 26.812 -0.629 1 92.25 36 SER B O 1
ATOM 1498 N N . LYS B 1 37 ? -1.28 26.188 -0.768 1 91.88 37 LYS B N 1
ATOM 1499 C CA . LYS B 1 37 ? -1.443 25.734 -2.146 1 91.88 37 LYS B CA 1
ATOM 1500 C C . LYS B 1 37 ? -2.383 24.531 -2.225 1 91.88 37 LYS B C 1
ATOM 1502 O O . LYS B 1 37 ? -3.027 24.312 -3.252 1 91.88 37 LYS B O 1
ATOM 1507 N N . HIS B 1 38 ? -2.537 23.812 -1.113 1 93.94 38 HIS B N 1
ATOM 1508 C CA . HIS B 1 38 ? -3.248 22.531 -1.104 1 93.94 38 HIS B CA 1
ATOM 1509 C C . HIS B 1 38 ? -4.449 22.578 -0.165 1 93.94 38 HIS B C 1
ATOM 1511 O O . HIS B 1 38 ? -5.441 21.875 -0.386 1 93.94 38 HIS B O 1
ATOM 1517 N N . ILE B 1 39 ? -4.281 23.328 0.868 1 97.25 39 ILE B N 1
ATOM 1518 C CA . ILE B 1 39 ? -5.293 23.391 1.918 1 97.25 39 ILE B CA 1
ATOM 1519 C C . ILE B 1 39 ? -5.793 24.828 2.078 1 97.25 39 ILE B C 1
ATOM 1521 O O . ILE B 1 39 ? -5.02 25.719 2.404 1 97.25 39 ILE B O 1
ATOM 1525 N N . GLN B 1 40 ? -7.043 25 1.925 1 96.62 40 GLN B N 1
ATOM 1526 C CA . GLN B 1 40 ? -7.633 26.328 2.016 1 96.62 40 GLN B CA 1
ATOM 1527 C C . GLN B 1 40 ? -8.172 26.594 3.418 1 96.62 40 GLN B C 1
ATOM 1529 O O . GLN B 1 40 ? -8.289 27.75 3.83 1 96.62 40 GLN B O 1
ATOM 1534 N N . GLY B 1 41 ? -8.562 25.484 4.027 1 97.31 41 GLY B N 1
ATOM 1535 C CA . GLY B 1 41 ? -9.055 25.703 5.379 1 97.31 41 GLY B CA 1
ATOM 1536 C C . GLY B 1 41 ? -9.32 24.406 6.129 1 97.31 41 GLY B C 1
ATOM 1537 O O . GLY B 1 41 ? -9.453 23.344 5.516 1 97.31 41 GLY B O 1
ATOM 1538 N N . VAL B 1 42 ? -9.336 24.547 7.48 1 98.06 42 VAL B N 1
ATOM 1539 C CA . VAL B 1 42 ? -9.75 23.453 8.359 1 98.06 42 VAL B CA 1
ATOM 1540 C C . VAL B 1 42 ? -10.477 24.031 9.578 1 98.06 42 VAL B C 1
ATOM 1542 O O . VAL B 1 42 ? -10.094 25.078 10.102 1 98.06 42 VAL B O 1
ATOM 1545 N N . ASP B 1 43 ? -11.57 23.328 9.96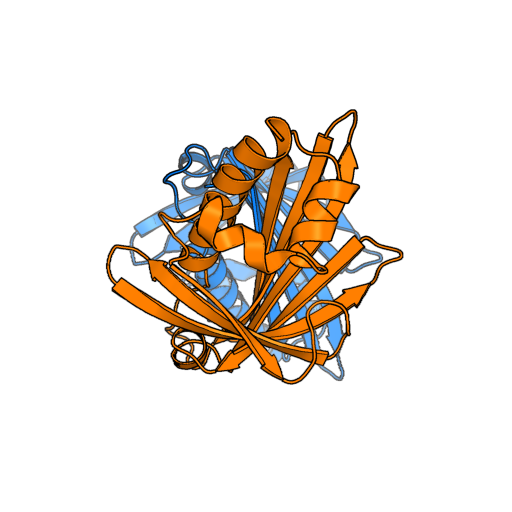1 1 97.62 43 ASP B N 1
ATOM 1546 C CA . ASP B 1 43 ? -12.352 23.719 11.133 1 97.62 43 ASP B CA 1
ATOM 1547 C C . ASP B 1 43 ? -12.773 22.5 11.945 1 97.62 43 ASP B C 1
ATOM 1549 O O . ASP B 1 43 ? -12.867 21.391 11.414 1 97.62 43 ASP B O 1
ATOM 1553 N N . VAL B 1 44 ? -13.023 22.797 13.219 1 97.94 44 VAL B N 1
ATOM 1554 C CA . VAL B 1 44 ? -13.625 21.766 14.062 1 97.94 44 VAL B CA 1
ATOM 1555 C C . VAL B 1 44 ? -15.141 21.781 13.914 1 97.94 44 VAL B C 1
ATOM 1557 O O . VAL B 1 44 ? -15.773 22.828 14.086 1 97.94 44 VAL B O 1
ATOM 1560 N N . HIS B 1 45 ? -15.664 20.672 13.516 1 98 45 HIS B N 1
ATOM 1561 C CA . HIS B 1 45 ? -17.109 20.531 13.391 1 98 45 HIS B CA 1
ATOM 1562 C C . HIS B 1 45 ? -17.734 20.078 14.711 1 98 45 HIS B C 1
ATOM 1564 O O . HIS B 1 45 ? -18.828 20.531 15.07 1 98 45 HIS B O 1
ATOM 1570 N N . ALA B 1 46 ? -17.109 19.203 15.43 1 98 46 ALA B N 1
ATOM 1571 C CA . ALA B 1 46 ? -17.5 18.703 16.75 1 98 46 ALA B CA 1
ATOM 1572 C C . ALA B 1 46 ? -16.281 18.391 17.609 1 98 46 ALA B C 1
ATOM 1574 O O . ALA B 1 46 ? -15.289 17.859 17.109 1 98 46 ALA B O 1
ATOM 1575 N N . GLY B 1 47 ? -16.344 18.719 18.922 1 97.69 47 GLY B N 1
ATOM 1576 C CA . GLY B 1 47 ? -15.203 18.531 19.812 1 97.69 47 GLY B CA 1
ATOM 1577 C C . GLY B 1 47 ? -14.234 19.703 19.781 1 97.69 47 GLY B C 1
ATOM 1578 O O . GLY B 1 47 ? -14.656 20.859 19.797 1 97.69 47 GLY B O 1
ATOM 1579 N N . ASP B 1 48 ? -12.953 19.359 19.938 1 97.5 48 ASP B N 1
ATOM 1580 C CA . ASP B 1 48 ? -11.898 20.359 19.938 1 97.5 48 ASP B CA 1
ATOM 1581 C C . ASP B 1 48 ? -10.633 19.828 19.266 1 97.5 48 ASP B C 1
ATOM 1583 O O . ASP B 1 48 ? -10.672 18.781 18.609 1 97.5 48 ASP B O 1
ATOM 1587 N N . TRP B 1 49 ? -9.594 20.547 19.297 1 96.75 49 TRP B N 1
ATOM 1588 C CA . TRP B 1 49 ? -8.375 20.203 18.578 1 96.75 49 TRP B CA 1
ATOM 1589 C C . TRP B 1 49 ? -7.57 19.156 19.344 1 96.75 49 TRP B C 1
ATOM 1591 O O . TRP B 1 49 ? -6.668 18.516 18.781 1 96.75 49 TRP B O 1
ATOM 1601 N N . GLU B 1 50 ? -7.957 18.844 20.578 1 94.94 50 GLU B N 1
ATOM 1602 C CA . GLU B 1 50 ? -7.066 18.094 21.453 1 94.94 50 GLU B CA 1
ATOM 1603 C C . GLU B 1 50 ? -7.66 16.719 21.797 1 94.94 50 GLU B C 1
ATOM 1605 O O . GLU B 1 50 ? -6.945 15.82 22.234 1 94.94 50 GLU B O 1
ATOM 1610 N N . THR B 1 51 ? -8.922 16.609 21.594 1 95.75 51 THR B N 1
ATOM 1611 C CA . THR B 1 51 ? -9.617 15.43 22.109 1 95.75 51 THR B CA 1
ATOM 1612 C C . THR B 1 51 ? -9.828 14.398 21.016 1 95.75 51 THR B C 1
ATOM 1614 O O . THR B 1 51 ? -10.242 14.742 19.906 1 95.75 51 THR B O 1
ATOM 1617 N N . ALA B 1 52 ? -9.516 13.125 21.359 1 96.38 52 ALA B N 1
ATOM 1618 C CA . ALA B 1 52 ? -9.852 12.023 20.469 1 96.38 52 ALA B CA 1
ATOM 1619 C C . A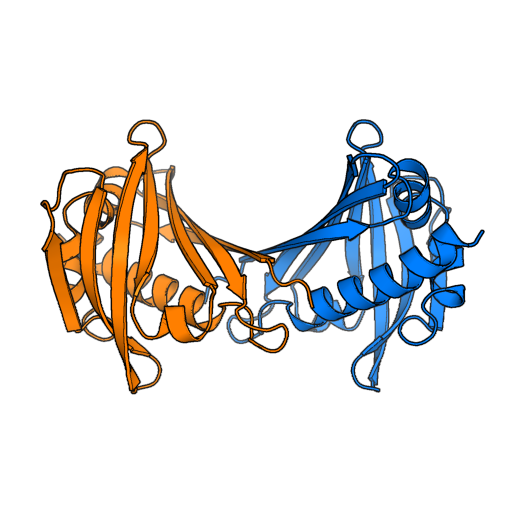LA B 1 52 ? -11.352 11.984 20.203 1 96.38 52 ALA B C 1
ATOM 1621 O O . ALA B 1 52 ? -12.164 12.195 21.109 1 96.38 52 ALA B O 1
ATOM 1622 N N . GLY B 1 53 ? -11.695 11.648 18.953 1 97.38 53 GLY B N 1
ATOM 1623 C CA . GLY B 1 53 ? -13.094 11.609 18.578 1 97.38 53 GLY B CA 1
ATOM 1624 C C . GLY B 1 53 ? -13.594 12.922 17.984 1 97.38 53 GLY B C 1
ATOM 1625 O O . GLY B 1 53 ? -14.703 12.992 17.453 1 97.38 53 GLY B O 1
ATOM 1626 N N . SER B 1 54 ? -12.812 14.023 18.078 1 98.06 54 SER B N 1
ATOM 1627 C CA . SER B 1 54 ? -13.195 15.289 17.453 1 98.06 54 SER B CA 1
ATOM 1628 C C . SER B 1 54 ? -13.344 15.141 15.945 1 98.06 54 SER B C 1
ATOM 1630 O O . SER B 1 54 ? -12.688 14.297 15.328 1 98.06 54 SER B O 1
ATOM 1632 N N . ILE B 1 55 ? -14.266 15.914 15.43 1 98.69 55 ILE B N 1
ATOM 1633 C CA . ILE B 1 55 ? -14.562 15.898 14 1 98.69 55 ILE B CA 1
ATOM 1634 C C . ILE B 1 55 ? -14.062 17.188 13.352 1 98.69 55 ILE B C 1
ATOM 1636 O O . ILE B 1 55 ? -14.398 18.281 13.805 1 98.69 55 ILE B O 1
ATOM 1640 N N . ARG B 1 56 ? -13.203 17 12.289 1 98.5 56 ARG B N 1
ATOM 1641 C CA . ARG B 1 56 ? -12.656 18.141 11.562 1 98.5 56 ARG B CA 1
ATOM 1642 C C . ARG B 1 56 ? -13.109 18.125 10.102 1 98.5 56 ARG B C 1
ATOM 1644 O O . ARG B 1 56 ? -13.375 17.062 9.539 1 98.5 56 ARG B O 1
ATOM 1651 N N . ILE B 1 57 ? -13.25 19.359 9.578 1 98.56 57 ILE B N 1
ATOM 1652 C CA . ILE B 1 57 ? -13.633 19.5 8.18 1 98.56 57 ILE B CA 1
ATOM 1653 C C . ILE B 1 57 ? -12.562 20.281 7.422 1 98.56 57 ILE B C 1
ATOM 1655 O O . ILE B 1 57 ? -12.195 21.391 7.82 1 98.56 57 ILE B O 1
ATOM 1659 N N . TRP B 1 58 ? -12.086 19.719 6.34 1 98.5 58 TRP B N 1
ATOM 1660 C CA . TRP B 1 58 ? -11.016 20.281 5.539 1 98.5 58 TRP B CA 1
ATOM 1661 C C . TRP B 1 58 ? -11.539 20.781 4.195 1 98.5 58 TRP B C 1
ATOM 1663 O O . TRP B 1 58 ? -12.375 20.125 3.568 1 98.5 58 TRP B O 1
ATOM 1673 N N . GLN B 1 59 ? -11.039 21.891 3.803 1 98.44 59 GLN B N 1
ATOM 1674 C CA . GLN B 1 59 ? -11.164 22.375 2.432 1 98.44 59 GLN B CA 1
ATOM 1675 C C . GLN B 1 59 ? -9.836 22.281 1.691 1 98.44 59 GLN B C 1
ATOM 1677 O O . GLN B 1 59 ? -8.836 22.859 2.129 1 98.44 59 GLN B O 1
ATOM 1682 N N . TYR B 1 60 ? -9.883 21.562 0.568 1 98.12 60 TYR B N 1
ATOM 1683 C CA . TYR B 1 60 ? -8.617 21.344 -0.131 1 98.12 60 TYR B CA 1
ATOM 1684 C C . TYR B 1 60 ? -8.797 21.5 -1.637 1 98.12 60 TYR B C 1
ATOM 1686 O O . TYR B 1 60 ? -9.922 21.609 -2.127 1 98.12 60 TYR B O 1
ATOM 1694 N N . THR B 1 61 ? -7.652 21.594 -2.34 1 97.38 61 THR B N 1
ATOM 1695 C CA . THR B 1 61 ? -7.625 21.609 -3.797 1 97.38 61 THR B CA 1
ATOM 1696 C C . THR B 1 61 ? -6.633 20.578 -4.324 1 97.38 61 THR B C 1
ATOM 1698 O O . THR B 1 61 ? -5.48 20.531 -3.885 1 97.38 61 THR B O 1
ATOM 1701 N N . ILE B 1 62 ? -7.086 19.75 -5.18 1 95 62 ILE B N 1
ATOM 1702 C CA . ILE B 1 62 ? -6.23 18.797 -5.887 1 95 62 ILE B CA 1
ATOM 1703 C C . ILE B 1 62 ? -6.371 19 -7.395 1 95 62 ILE B C 1
ATOM 1705 O O . ILE B 1 62 ? -7.477 18.906 -7.938 1 95 62 ILE B O 1
ATOM 1709 N N . GLY B 1 63 ? -5.297 19.25 -8.055 1 91.19 63 GLY B N 1
ATOM 1710 C CA . GLY B 1 63 ? -5.352 19.469 -9.492 1 91.19 63 GLY B CA 1
ATOM 1711 C C . GLY B 1 63 ? -6.281 20.609 -9.883 1 91.19 63 GLY B C 1
ATOM 1712 O O . GLY B 1 63 ? -7.012 20.5 -10.875 1 91.19 63 GLY B O 1
ATOM 1713 N N . GLY B 1 64 ? -6.43 21.516 -9.07 1 91.69 64 GLY B N 1
ATOM 1714 C CA . GLY B 1 64 ? -7.242 22.688 -9.336 1 91.69 64 GLY B CA 1
ATOM 1715 C C . GLY B 1 64 ? -8.703 22.5 -8.969 1 91.69 64 GLY B C 1
ATOM 1716 O O . GLY B 1 64 ? -9.508 23.438 -9.086 1 91.69 64 GLY B O 1
ATOM 1717 N N . LYS B 1 65 ? -9.117 21.406 -8.531 1 95.31 65 LYS B N 1
ATOM 1718 C CA . LYS B 1 65 ? -10.5 21.141 -8.164 1 95.31 65 LYS B CA 1
ATOM 1719 C C . 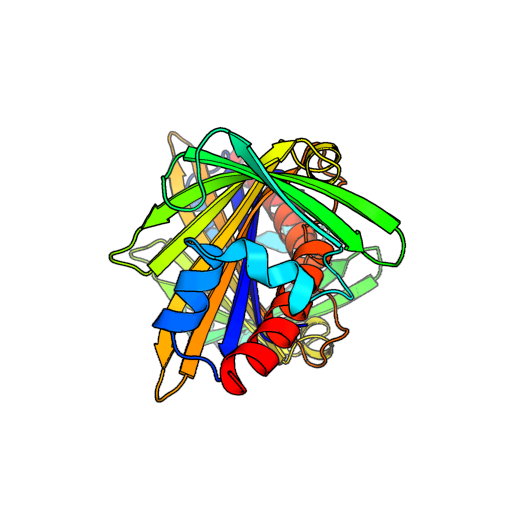LYS B 1 65 ? -10.688 21.188 -6.648 1 95.31 65 LYS B C 1
ATOM 1721 O O . LYS B 1 65 ? -9.992 20.5 -5.906 1 95.31 65 LYS B O 1
ATOM 1726 N N . PRO B 1 66 ? -11.609 21.953 -6.27 1 97.12 66 PRO B N 1
ATOM 1727 C CA . PRO B 1 66 ? -11.883 22.047 -4.832 1 97.12 66 PRO B CA 1
ATOM 1728 C C . PRO B 1 66 ? -12.562 20.781 -4.285 1 97.12 66 PRO B C 1
ATOM 1730 O O . PRO B 1 66 ? -13.336 20.141 -4.996 1 97.12 66 PRO B O 1
ATOM 1733 N N . GLY B 1 67 ? -12.258 20.469 -3.016 1 97.62 67 GLY B N 1
ATOM 1734 C CA . GLY B 1 67 ? -12.883 19.359 -2.32 1 97.62 67 GLY B CA 1
ATOM 1735 C C . GLY B 1 67 ? -13.031 19.594 -0.829 1 97.62 67 GLY B C 1
ATOM 1736 O O . GLY B 1 67 ? -12.461 20.547 -0.285 1 97.62 67 GLY B O 1
ATOM 1737 N N . VAL B 1 68 ? -13.852 18.734 -0.268 1 98.31 68 VAL B N 1
ATOM 1738 C CA . VAL B 1 68 ? -14.07 18.766 1.175 1 98.31 68 VAL B CA 1
ATOM 1739 C C . VAL B 1 68 ? -13.836 17.375 1.767 1 98.31 68 VAL B C 1
ATOM 1741 O O . VAL B 1 68 ? -14.086 16.375 1.111 1 98.31 68 VAL B O 1
ATOM 1744 N N . PHE B 1 69 ? -13.266 17.328 2.945 1 98.44 69 PHE B N 1
ATOM 1745 C CA . PHE B 1 69 ? -13.008 16.062 3.646 1 98.44 69 PHE B CA 1
ATOM 1746 C C . PHE B 1 69 ? -13.32 16.203 5.133 1 98.44 69 PHE B C 1
ATOM 1748 O O . PHE B 1 69 ? -12.758 17.062 5.812 1 98.44 69 PHE B O 1
ATOM 1755 N N . LYS B 1 70 ? -14.32 15.5 5.59 1 98.56 70 LYS B N 1
ATOM 1756 C CA . LYS B 1 70 ? -14.703 15.438 6.996 1 98.56 70 LYS B CA 1
ATOM 1757 C C . LYS B 1 70 ? -14.164 14.172 7.66 1 98.56 70 LYS B C 1
ATOM 1759 O O . LYS B 1 70 ? -14.367 13.062 7.152 1 98.56 70 LYS B O 1
ATOM 1764 N N . GLU B 1 71 ? -13.453 14.391 8.805 1 98.69 71 GLU B N 1
ATOM 1765 C CA . GLU B 1 71 ? -12.797 13.25 9.43 1 98.69 71 GLU B CA 1
ATOM 1766 C C . GLU B 1 71 ? -13.055 13.227 10.938 1 98.69 71 GLU B C 1
ATOM 1768 O O . GLU B 1 71 ? -13.422 14.242 11.523 1 98.69 71 GLU B O 1
ATOM 1773 N N . GLU B 1 72 ? -12.945 12.031 11.523 1 98.81 72 GLU B N 1
ATOM 1774 C CA . GLU B 1 72 ? -12.828 11.836 12.961 1 98.81 72 GLU B CA 1
ATOM 1775 C C . GLU B 1 72 ? -11.398 11.445 13.352 1 98.81 72 GLU B C 1
ATOM 1777 O O . GLU B 1 72 ? -10.82 10.539 12.758 1 98.81 72 GLU B O 1
ATOM 1782 N N . VAL B 1 73 ? -10.828 12.062 14.391 1 98.5 73 VAL B N 1
ATOM 1783 C CA . VAL B 1 73 ? -9.414 11.836 14.688 1 98.5 73 VAL B CA 1
ATOM 1784 C C . VAL B 1 73 ? -9.289 10.953 15.93 1 98.5 73 VAL B C 1
ATOM 1786 O O . VAL B 1 73 ? -10.156 10.969 16.797 1 98.5 73 VAL B O 1
ATOM 1789 N N . SER B 1 74 ? -8.266 10.195 15.945 1 98.31 74 SER B N 1
ATOM 1790 C CA . SER B 1 74 ? -7.82 9.445 17.125 1 98.31 74 SER B CA 1
ATOM 1791 C C . SER B 1 74 ? -6.305 9.516 17.266 1 98.31 74 SER B C 1
ATOM 1793 O O . SER B 1 74 ? -5.594 9.797 16.312 1 98.31 74 SER B O 1
ATOM 1795 N N . PHE B 1 75 ? -5.855 9.242 18.562 1 98.12 75 PHE B N 1
ATOM 1796 C CA . PHE B 1 75 ? -4.445 9.445 18.875 1 98.12 75 PHE B CA 1
ATOM 1797 C C . PHE B 1 75 ? -3.879 8.242 19.625 1 98.12 75 PHE B C 1
ATOM 1799 O O . PHE B 1 75 ? -4.57 7.625 20.438 1 98.12 75 PHE B O 1
ATOM 1806 N N . ASP B 1 76 ? -2.719 7.859 19.344 1 98.12 76 ASP B N 1
ATOM 1807 C CA . ASP B 1 76 ? -1.833 7.016 20.141 1 98.12 76 ASP B CA 1
ATOM 1808 C C . ASP B 1 76 ? -0.55 7.754 20.5 1 98.12 76 ASP B C 1
ATOM 1810 O O . ASP B 1 76 ? 0.454 7.66 19.797 1 98.12 76 ASP B O 1
ATOM 1814 N N . ASP B 1 77 ? -0.59 8.492 21.609 1 97.19 77 ASP B N 1
ATOM 1815 C CA . ASP B 1 77 ? 0.489 9.391 22.016 1 97.19 77 ASP B CA 1
ATOM 1816 C C . ASP B 1 77 ? 1.776 8.617 22.281 1 97.19 77 ASP B C 1
ATOM 1818 O O . ASP B 1 77 ? 2.873 9.117 22.031 1 97.19 77 ASP B O 1
ATOM 1822 N N . GLU B 1 78 ? 1.584 7.422 22.812 1 96.56 78 GLU B N 1
ATOM 1823 C CA . GLU B 1 78 ? 2.754 6.605 23.125 1 96.56 78 GLU B CA 1
ATOM 1824 C C . GLU B 1 78 ? 3.57 6.309 21.875 1 96.56 78 GLU B C 1
ATOM 1826 O O . GLU B 1 78 ? 4.801 6.359 21.906 1 96.56 78 GLU B O 1
ATOM 1831 N N . ASN B 1 79 ? 2.908 6.082 20.766 1 96.94 79 ASN B N 1
ATOM 1832 C CA . ASN B 1 79 ? 3.584 5.715 19.531 1 96.94 79 ASN B CA 1
ATOM 1833 C C . ASN B 1 79 ? 3.58 6.863 18.531 1 96.94 79 ASN B C 1
ATOM 1835 O O . ASN B 1 79 ? 3.984 6.688 17.375 1 96.94 79 ASN B O 1
ATOM 1839 N N . LYS B 1 80 ? 3.135 7.98 18.938 1 98.06 80 LYS B N 1
ATOM 1840 C CA . LYS B 1 80 ? 3.016 9.18 18.109 1 98.06 80 LYS B CA 1
ATOM 1841 C C . LYS B 1 80 ? 2.312 8.867 16.781 1 98.06 80 LYS B C 1
ATOM 1843 O O . LYS B 1 80 ? 2.863 9.117 15.711 1 98.06 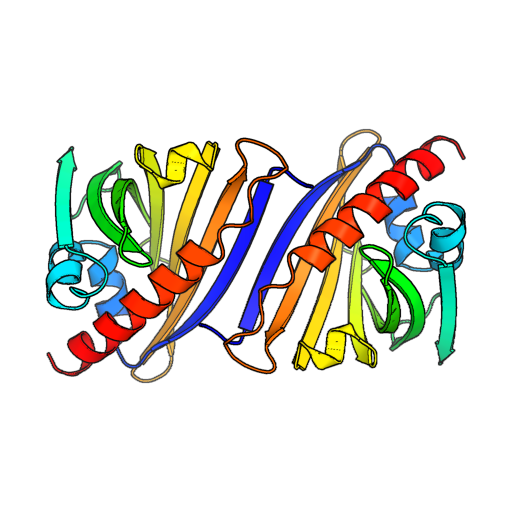80 LYS B O 1
ATOM 1848 N N . THR B 1 81 ? 1.142 8.359 16.953 1 98.69 81 THR B N 1
ATOM 1849 C CA . THR B 1 81 ? 0.308 7.988 15.82 1 98.69 81 THR B CA 1
ATOM 1850 C C . THR B 1 81 ? -1.003 8.766 15.828 1 98.69 81 THR B C 1
ATOM 1852 O O . THR B 1 81 ? -1.646 8.898 16.875 1 98.69 81 THR B O 1
ATOM 1855 N N . VAL B 1 82 ? -1.344 9.344 14.695 1 98.62 82 VAL B N 1
ATOM 1856 C CA . VAL B 1 82 ? -2.627 10.008 14.492 1 98.62 82 VAL B CA 1
ATOM 1857 C C . VAL B 1 82 ? -3.4 9.312 13.375 1 98.62 82 VAL B C 1
ATOM 1859 O O . VAL B 1 82 ? -2.852 9.047 12.305 1 98.62 82 VAL B O 1
ATOM 1862 N N . THR B 1 83 ? -4.629 9 13.609 1 98.75 83 THR B N 1
ATOM 1863 C CA . THR B 1 83 ? -5.508 8.398 12.609 1 98.75 83 THR B CA 1
ATOM 1864 C C . THR B 1 83 ? -6.625 9.359 12.219 1 98.75 83 THR B C 1
ATOM 1866 O O . THR B 1 83 ? -7.324 9.891 13.086 1 98.75 83 THR B O 1
ATOM 1869 N N . LEU B 1 84 ? -6.75 9.625 10.969 1 98.56 84 LEU B N 1
ATOM 1870 C CA . LEU B 1 84 ? -7.793 10.461 10.391 1 98.56 84 LEU B CA 1
ATOM 1871 C C . LEU B 1 84 ? -8.859 9.602 9.711 1 98.56 84 LEU B C 1
ATOM 1873 O O . LEU B 1 84 ? -8.797 9.375 8.5 1 98.56 84 LEU B O 1
ATOM 1877 N N . ASN B 1 85 ? -9.914 9.297 10.406 1 98.56 85 ASN B N 1
ATOM 1878 C CA . ASN B 1 85 ? -10.969 8.43 9.875 1 98.56 85 ASN B CA 1
ATOM 1879 C C . ASN B 1 85 ? -11.977 9.219 9.047 1 98.56 85 ASN B C 1
ATOM 1881 O O . ASN B 1 85 ? -12.727 10.031 9.578 1 98.56 85 ASN B O 1
ATOM 1885 N N . GLY B 1 86 ? -12.07 8.953 7.758 1 98.75 86 GLY B N 1
ATOM 1886 C CA . GLY B 1 86 ? -12.984 9.664 6.879 1 98.75 86 GLY B CA 1
ATOM 1887 C C . GLY B 1 86 ? -14.445 9.391 7.191 1 98.75 86 GLY B C 1
ATOM 1888 O O . GLY B 1 86 ? -14.836 8.242 7.418 1 98.75 86 GLY B O 1
ATOM 1889 N N . LEU B 1 87 ? -15.172 10.469 7.145 1 98.62 87 LEU B N 1
ATOM 1890 C CA . LEU B 1 87 ? -16.594 10.352 7.41 1 98.62 87 LEU B CA 1
ATOM 1891 C C . LEU B 1 87 ? -17.422 10.773 6.191 1 98.62 87 LEU B C 1
ATOM 1893 O O . LEU B 1 87 ? -18.375 10.102 5.816 1 98.62 87 LEU B O 1
ATOM 1897 N N . GLU B 1 88 ? -17.109 11.906 5.621 1 98.31 88 GLU B N 1
ATOM 1898 C CA . GLU B 1 88 ? -17.844 12.516 4.508 1 98.31 88 GLU B CA 1
ATOM 1899 C C . GLU B 1 88 ? -16.891 13.297 3.598 1 98.31 88 GLU B C 1
ATOM 1901 O O . GLU B 1 88 ? -15.719 13.484 3.928 1 98.31 88 GLU B O 1
ATOM 1906 N N . GLY B 1 89 ? -17.469 13.68 2.441 1 97.88 89 GLY B N 1
ATOM 1907 C CA . GLY B 1 89 ? -16.719 14.5 1.504 1 97.88 89 GLY B CA 1
ATOM 1908 C C . GLY B 1 89 ? -16.406 13.781 0.203 1 97.88 89 GLY B C 1
ATOM 1909 O O . GLY B 1 89 ? -16.938 12.695 -0.051 1 97.88 89 GLY B O 1
ATOM 1910 N N . ASP B 1 90 ? -15.562 14.375 -0.585 1 97.62 90 ASP B N 1
ATOM 1911 C CA . ASP B 1 90 ? -15.328 13.93 -1.956 1 97.62 90 ASP B CA 1
ATOM 1912 C C . ASP B 1 90 ? -14.609 12.586 -1.982 1 97.62 90 ASP B C 1
ATOM 1914 O O . ASP B 1 90 ? -14.891 11.742 -2.838 1 97.62 90 ASP B O 1
ATOM 1918 N N . VAL B 1 91 ? -13.797 12.383 -1.05 1 97.31 91 VAL B N 1
ATOM 1919 C CA . VAL B 1 91 ? -13.016 11.148 -0.98 1 97.31 91 VAL B CA 1
ATOM 1920 C C . VAL B 1 91 ? -13.945 9.969 -0.705 1 97.31 91 VAL B C 1
ATOM 1922 O O . VAL B 1 91 ? -13.758 8.883 -1.258 1 97.31 91 VAL B O 1
ATOM 1925 N N . MET B 1 92 ? -15.023 10.227 0.038 1 97.88 92 MET B N 1
ATOM 1926 C CA . MET B 1 92 ? -15.93 9.164 0.465 1 97.88 92 MET B CA 1
ATOM 1927 C C . MET B 1 92 ? -16.906 8.789 -0.653 1 97.88 92 MET B C 1
ATOM 1929 O O . MET B 1 92 ? -17.609 7.793 -0.553 1 97.88 92 MET B O 1
ATOM 1933 N N . LYS B 1 93 ? -16.906 9.562 -1.686 1 96.94 93 LYS B N 1
ATOM 1934 C CA . LYS B 1 93 ? -17.672 9.211 -2.869 1 96.94 93 LYS B CA 1
ATOM 1935 C C . LYS B 1 93 ? -16.953 8.148 -3.699 1 96.94 93 LYS B C 1
ATOM 1937 O O . LYS B 1 93 ? -17.547 7.551 -4.602 1 96.94 93 LYS B O 1
ATOM 1942 N N . ILE B 1 94 ? -15.719 7.938 -3.355 1 96.81 94 ILE B N 1
ATOM 1943 C CA . ILE B 1 94 ? -14.875 7.016 -4.113 1 96.81 94 ILE B CA 1
ATOM 1944 C C . ILE B 1 94 ? -14.578 5.781 -3.27 1 96.81 94 ILE B C 1
ATOM 1946 O O . ILE B 1 94 ? -14.578 4.656 -3.779 1 96.81 94 ILE B O 1
ATOM 1950 N N . TYR B 1 95 ? -14.414 6.016 -1.983 1 98 95 TYR B N 1
ATOM 1951 C CA . TYR B 1 95 ? -14.016 4.941 -1.076 1 98 95 TYR B CA 1
ATOM 1952 C C . TYR B 1 95 ? -15.039 4.77 0.04 1 98 95 TYR B C 1
ATOM 1954 O O . TYR B 1 95 ? -15.523 5.754 0.604 1 98 95 TYR B O 1
ATOM 1962 N N . LYS B 1 96 ? -15.352 3.545 0.372 1 97.62 96 LYS B N 1
ATOM 1963 C CA . LYS B 1 96 ? -16.203 3.232 1.52 1 97.62 96 LYS B CA 1
ATOM 1964 C C . LYS B 1 96 ? -15.469 3.504 2.832 1 97.62 96 LYS B C 1
ATOM 1966 O O . LYS B 1 96 ? -16.078 3.982 3.795 1 97.62 96 LYS B O 1
ATOM 1971 N N . VAL B 1 97 ? -14.219 3.107 2.834 1 98.12 97 VAL B N 1
ATOM 1972 C CA . VAL B 1 97 ? -13.32 3.375 3.949 1 98.12 97 VAL B CA 1
ATOM 1973 C C . VAL B 1 97 ? -12.117 4.176 3.463 1 98.12 97 VAL B C 1
ATOM 1975 O O . VAL B 1 97 ? -11.531 3.861 2.424 1 98.12 97 VAL B O 1
ATOM 1978 N N . TYR B 1 98 ? -11.836 5.117 4.09 1 98.56 98 TYR B N 1
ATOM 1979 C CA . TYR B 1 98 ? -10.648 5.926 3.836 1 98.56 98 TYR B CA 1
ATOM 1980 C C . TYR B 1 98 ? -10.055 6.445 5.141 1 98.56 98 TYR B C 1
ATOM 1982 O O . TYR B 1 98 ? -10.648 7.309 5.797 1 98.56 98 TYR B O 1
ATOM 1990 N N . ARG B 1 99 ? -8.797 5.961 5.438 1 98.44 99 ARG B N 1
ATOM 1991 C CA . ARG B 1 99 ? -8.219 6.234 6.75 1 98.44 99 ARG B CA 1
ATOM 1992 C C . ARG B 1 99 ? -6.723 6.508 6.637 1 98.44 99 ARG B C 1
ATOM 1994 O O . ARG B 1 99 ? -5.906 5.594 6.777 1 98.44 99 ARG B O 1
ATOM 2001 N N . PRO B 1 100 ? -6.363 7.773 6.492 1 98.75 100 PRO B N 1
ATOM 2002 C CA . PRO B 1 100 ? -4.945 8.125 6.613 1 98.75 100 PRO B CA 1
ATOM 2003 C C . PRO B 1 100 ? -4.418 7.961 8.039 1 98.75 100 PRO B C 1
ATOM 2005 O O . PRO B 1 100 ? -5.105 8.32 9 1 98.75 100 PRO B O 1
ATOM 2008 N N . ILE B 1 101 ? -3.283 7.434 8.188 1 98.75 101 ILE B N 1
ATOM 2009 C CA . ILE B 1 101 ? -2.619 7.223 9.469 1 98.75 101 ILE B CA 1
ATOM 2010 C C . ILE B 1 101 ? -1.195 7.77 9.414 1 98.75 101 ILE B C 1
ATOM 2012 O O . ILE B 1 101 ? -0.396 7.348 8.57 1 98.75 101 ILE B O 1
ATOM 2016 N N . TRP B 1 102 ? -0.901 8.711 10.281 1 98.62 102 TRP B N 1
ATOM 2017 C CA . TRP B 1 102 ? 0.465 9.195 10.453 1 98.62 102 TRP B CA 1
ATOM 2018 C C . TRP B 1 102 ? 1.132 8.539 11.656 1 98.62 102 TRP B C 1
ATOM 2020 O O . TRP B 1 102 ? 0.561 8.5 12.75 1 98.62 102 TRP B O 1
ATOM 2030 N N . GLN B 1 103 ? 2.281 8.047 11.477 1 98.81 103 GLN B N 1
ATOM 2031 C CA . GLN B 1 103 ? 3.143 7.582 12.555 1 98.81 103 GLN B CA 1
ATOM 2032 C C . GLN B 1 103 ? 4.52 8.234 12.484 1 98.81 103 GLN B C 1
ATOM 2034 O O . GLN B 1 103 ? 5.188 8.18 11.445 1 98.81 103 GLN B O 1
ATOM 2039 N N . VAL B 1 104 ? 4.934 8.773 13.594 1 98.5 104 VAL B N 1
ATOM 2040 C CA . VAL B 1 104 ? 6.152 9.57 13.57 1 98.5 104 VAL B CA 1
ATOM 2041 C C . VAL B 1 104 ? 7.188 8.969 14.516 1 98.5 104 VAL B C 1
ATOM 2043 O O . VAL B 1 104 ? 6.855 8.547 15.625 1 98.5 104 VAL B O 1
ATOM 2046 N N . THR B 1 105 ? 8.391 8.883 14.031 1 98.38 105 THR B N 1
ATOM 2047 C CA . THR B 1 105 ? 9.508 8.406 14.844 1 98.38 105 THR B CA 1
ATOM 2048 C C . THR B 1 105 ? 10.68 9.383 14.766 1 98.38 105 THR B C 1
ATOM 2050 O O . THR B 1 105 ? 11 9.883 13.688 1 98.38 105 THR B O 1
ATOM 2053 N N . PRO B 1 106 ? 11.289 9.641 15.891 1 97.75 106 PRO B N 1
ATOM 2054 C CA . PRO B 1 106 ? 12.453 10.531 15.859 1 97.75 106 PRO B CA 1
ATOM 2055 C C . PRO B 1 106 ? 13.617 9.953 15.055 1 97.75 106 PRO B C 1
ATOM 2057 O O . PRO B 1 106 ? 13.844 8.742 15.07 1 97.75 106 PRO B O 1
ATOM 2060 N N . LYS B 1 107 ? 14.266 10.789 14.336 1 97.12 107 LYS B N 1
ATOM 2061 C CA . LYS B 1 107 ? 15.484 10.461 13.602 1 97.12 107 LYS B CA 1
ATOM 2062 C C . LYS B 1 107 ? 16.469 11.633 13.602 1 97.12 107 LYS B C 1
ATOM 2064 O O . LYS B 1 107 ? 16.312 12.57 12.82 1 97.12 107 LYS B O 1
ATOM 2069 N N . GLY B 1 108 ? 17.562 11.523 14.375 1 96.12 108 GLY B N 1
ATOM 2070 C CA . GLY B 1 108 ? 18.438 12.68 14.562 1 96.12 108 GLY B CA 1
ATOM 2071 C C . GLY B 1 108 ? 17.688 13.906 15.062 1 96.12 108 GLY B C 1
ATOM 2072 O O . GLY B 1 108 ? 16.984 13.836 16.062 1 96.12 108 GLY B O 1
ATOM 2073 N N . SER B 1 109 ? 17.953 15.078 14.398 1 95.06 109 SER B N 1
ATOM 2074 C CA . SER B 1 109 ? 17.266 16.312 14.75 1 95.06 109 SER B CA 1
ATOM 2075 C C . SER B 1 109 ? 15.891 16.391 14.102 1 95.06 109 SER B C 1
ATOM 2077 O O . SER B 1 109 ? 15.062 17.219 14.469 1 95.06 109 SER B O 1
ATOM 2079 N N . GLY B 1 110 ? 15.727 15.469 13.156 1 97.56 110 GLY B N 1
ATOM 2080 C CA . GLY B 1 110 ? 14.453 15.438 12.445 1 97.56 110 GLY B CA 1
ATOM 2081 C C . GLY B 1 110 ? 13.602 14.234 12.805 1 97.56 110 GLY B C 1
ATOM 2082 O O . GLY B 1 110 ? 13.555 13.82 13.969 1 97.56 110 GLY B O 1
ATOM 2083 N N . CYS B 1 111 ? 12.797 13.828 11.797 1 98 111 CYS B N 1
ATOM 2084 C CA . CYS B 1 111 ? 11.953 12.672 12.07 1 98 111 CYS B CA 1
ATOM 2085 C C . CYS B 1 111 ? 11.656 11.891 10.797 1 98 111 CYS B C 1
ATOM 2087 O O . CYS B 1 111 ? 11.906 12.383 9.695 1 98 111 CYS B O 1
ATOM 2089 N N . LEU B 1 112 ? 11.227 10.633 11 1 97.75 112 LEU B N 1
ATOM 2090 C CA . LEU B 1 112 ? 10.586 9.82 9.969 1 97.75 112 LEU B CA 1
ATOM 2091 C C . LEU B 1 112 ? 9.07 9.836 10.133 1 97.75 112 LEU B C 1
ATOM 2093 O O . LEU B 1 112 ? 8.547 9.438 11.18 1 97.75 112 LEU B O 1
ATOM 2097 N N . ALA B 1 113 ? 8.422 10.391 9.156 1 98 113 ALA B N 1
ATOM 2098 C CA . ALA B 1 113 ? 6.961 10.398 9.141 1 98 113 ALA B CA 1
ATOM 2099 C C . ALA B 1 113 ? 6.418 9.336 8.188 1 98 113 ALA B C 1
ATOM 2101 O O . ALA B 1 113 ? 6.578 9.445 6.969 1 98 113 ALA B O 1
ATOM 2102 N N . LYS B 1 114 ? 5.867 8.352 8.695 1 97.94 114 LYS B N 1
ATOM 2103 C CA . LYS B 1 114 ? 5.246 7.293 7.902 1 97.94 114 LYS B CA 1
ATOM 2104 C C . LYS B 1 114 ? 3.76 7.562 7.691 1 97.94 114 LYS B C 1
ATOM 2106 O O . LYS B 1 114 ? 3.006 7.695 8.656 1 97.94 114 LYS B O 1
ATOM 2111 N N . LEU B 1 115 ? 3.35 7.625 6.434 1 98.38 115 LEU B N 1
ATOM 2112 C CA . LEU B 1 115 ? 1.944 7.75 6.062 1 98.38 115 LEU B CA 1
ATOM 2113 C C . LEU B 1 115 ? 1.398 6.418 5.559 1 98.38 115 LEU B C 1
ATOM 2115 O O . LEU B 1 115 ? 1.953 5.824 4.629 1 98.38 115 LEU B O 1
ATOM 2119 N N . THR B 1 116 ? 0.362 5.938 6.18 1 98.31 116 THR B N 1
ATOM 2120 C CA . THR B 1 116 ? -0.413 4.801 5.695 1 98.31 116 THR B CA 1
ATOM 2121 C C . THR B 1 116 ? -1.848 5.215 5.387 1 98.31 116 THR B C 1
ATOM 2123 O O . THR B 1 116 ? -2.482 5.91 6.18 1 98.31 116 THR B O 1
ATOM 2126 N N . ILE B 1 117 ? -2.367 4.828 4.215 1 98.44 117 ILE B N 1
ATOM 2127 C CA . ILE B 1 117 ? -3.783 5.008 3.918 1 98.44 117 ILE B CA 1
ATOM 2128 C C . ILE B 1 117 ? -4.461 3.645 3.795 1 98.44 117 ILE B C 1
ATOM 2130 O O . ILE B 1 117 ? -4.148 2.867 2.891 1 98.44 117 ILE B O 1
ATOM 2134 N N . GLU B 1 118 ? -5.32 3.4 4.715 1 98.31 118 GLU B N 1
ATOM 2135 C CA . GLU B 1 118 ? -6.219 2.258 4.598 1 98.31 118 GLU B CA 1
ATOM 2136 C C . GLU B 1 118 ? -7.488 2.629 3.834 1 98.31 118 GLU B C 1
ATOM 2138 O O . GLU B 1 118 ? -8.086 3.676 4.09 1 98.31 118 GLU B O 1
ATOM 2143 N N . TYR B 1 119 ? -7.891 1.74 2.875 1 98 119 TYR B N 1
ATOM 2144 C CA . TYR B 1 119 ? -9.062 2.105 2.08 1 98 119 TYR B CA 1
ATOM 2145 C C . TYR B 1 119 ? -9.852 0.869 1.677 1 98 119 TYR B C 1
ATOM 2147 O O . TYR B 1 119 ? -9.328 -0.246 1.689 1 98 119 TYR B O 1
ATOM 2155 N N . GLU B 1 120 ? -11.078 1.077 1.54 1 97.44 120 GLU B N 1
ATOM 2156 C CA . GLU B 1 120 ? -12 0.162 0.867 1 97.44 120 GLU B CA 1
ATOM 2157 C C . GLU B 1 120 ? -12.711 0.848 -0.296 1 97.44 120 GLU B C 1
ATOM 2159 O O . GLU B 1 120 ? -13.391 1.854 -0.105 1 97.44 120 GLU B O 1
ATOM 2164 N N . LYS B 1 121 ? -12.539 0.298 -1.449 1 96.12 121 LYS B N 1
ATOM 2165 C CA . LYS B 1 121 ? -13.133 0.882 -2.648 1 96.12 121 LYS B CA 1
ATOM 2166 C C . LYS B 1 121 ? -14.648 0.709 -2.654 1 96.12 121 LYS B C 1
ATOM 2168 O O . LYS B 1 121 ? -15.156 -0.329 -2.229 1 96.12 121 LYS B O 1
ATOM 2173 N N . LEU B 1 122 ? -15.367 1.743 -3.166 1 96.31 122 LEU B N 1
ATOM 2174 C CA . LEU B 1 122 ? -16.812 1.591 -3.346 1 96.31 122 LEU B CA 1
ATOM 2175 C C . LEU B 1 122 ? -17.109 0.561 -4.426 1 96.31 122 LEU B C 1
ATOM 2177 O O . LEU B 1 122 ? -18.109 -0.161 -4.336 1 96.31 122 LEU B O 1
ATOM 2181 N N . HIS B 1 123 ? -16.266 0.563 -5.48 1 93.19 123 HIS B N 1
ATOM 2182 C CA . HIS B 1 123 ? -16.344 -0.416 -6.559 1 93.19 123 HIS B CA 1
ATOM 2183 C C . HIS B 1 123 ? -14.961 -0.835 -7.031 1 93.19 123 HIS B C 1
ATOM 2185 O O . HIS B 1 123 ? -14 -0.079 -6.887 1 93.19 123 HIS B O 1
ATOM 2191 N N . PRO B 1 124 ? -14.836 -1.933 -7.625 1 87.19 124 PRO B N 1
ATOM 2192 C CA . PRO B 1 124 ? -13.531 -2.496 -7.969 1 87.19 124 PRO B CA 1
ATOM 2193 C C . PRO B 1 124 ? -12.758 -1.625 -8.953 1 87.19 124 PRO B C 1
ATOM 2195 O O . PRO B 1 124 ? -11.523 -1.681 -9 1 87.19 124 PRO B O 1
ATOM 2198 N N . GLU B 1 125 ? -13.414 -0.787 -9.633 1 89.75 125 GLU B N 1
ATOM 2199 C CA . GLU B 1 125 ? -12.773 -0.06 -10.719 1 89.75 125 GLU B CA 1
ATOM 2200 C C . GLU B 1 125 ? -12.156 1.246 -10.227 1 89.75 125 GLU B C 1
ATOM 2202 O O . GLU B 1 125 ? -11.422 1.909 -10.961 1 89.75 125 GLU B O 1
ATOM 2207 N N . VAL B 1 126 ? -12.5 1.567 -9.008 1 93 126 VAL B N 1
ATOM 2208 C CA . VAL B 1 126 ? -11.938 2.807 -8.477 1 93 126 VAL B CA 1
ATOM 2209 C C . VAL B 1 126 ? -10.445 2.621 -8.203 1 93 126 VAL B C 1
ATOM 2211 O O . VAL B 1 126 ? -10.023 1.558 -7.75 1 93 126 VAL B O 1
ATOM 2214 N N . PRO B 1 127 ? -9.672 3.621 -8.531 1 92.38 127 PRO B N 1
ATOM 2215 C CA . PRO B 1 127 ? -8.227 3.508 -8.344 1 92.38 127 PRO B CA 1
ATOM 2216 C C . PRO B 1 127 ? -7.82 3.441 -6.875 1 92.38 127 PRO B C 1
ATOM 2218 O O . PRO B 1 127 ? -8.617 3.771 -5.996 1 92.38 127 PRO B O 1
ATOM 2221 N N . VAL B 1 128 ? -6.59 2.977 -6.633 1 93.69 128 VAL B N 1
ATOM 2222 C CA . VAL B 1 128 ? -5.996 3.133 -5.309 1 93.69 128 VAL B CA 1
ATOM 2223 C C . VAL B 1 128 ? -5.809 4.613 -4.996 1 93.69 128 VAL B C 1
ATOM 2225 O O . VAL B 1 128 ? -5.832 5.453 -5.902 1 93.69 128 VAL B O 1
ATOM 2228 N N . PRO B 1 129 ? -5.625 4.98 -3.809 1 95.75 129 PRO B N 1
ATOM 2229 C CA . PRO B 1 129 ? -5.629 6.402 -3.457 1 95.75 129 PRO B CA 1
ATOM 2230 C C . PRO B 1 129 ? -4.266 7.062 -3.652 1 95.75 129 PRO B C 1
ATOM 2232 O O . PRO B 1 129 ? -3.809 7.816 -2.789 1 95.75 129 PRO B O 1
ATOM 2235 N N . GLU B 1 130 ? -3.678 6.871 -4.75 1 93.06 130 GLU B N 1
ATOM 2236 C CA . GLU B 1 130 ? -2.357 7.422 -5.043 1 93.06 130 GLU B CA 1
ATOM 2237 C C . GLU B 1 130 ? -2.393 8.945 -5.082 1 93.06 130 GLU B C 1
ATOM 2239 O O . GLU B 1 130 ? -1.476 9.609 -4.59 1 93.06 130 GLU B O 1
ATOM 2244 N N . ILE B 1 131 ? -3.402 9.484 -5.605 1 93.25 131 ILE B N 1
ATOM 2245 C CA . ILE B 1 131 ? -3.496 10.938 -5.754 1 93.25 131 ILE B CA 1
ATOM 2246 C C . ILE B 1 131 ? -3.551 11.594 -4.375 1 93.25 131 ILE B C 1
ATOM 2248 O O . ILE B 1 131 ? -2.979 12.664 -4.172 1 93.25 131 ILE B O 1
ATOM 2252 N N . TYR B 1 132 ? -4.18 10.953 -3.512 1 95.62 132 TYR B N 1
ATOM 2253 C CA . TYR B 1 132 ? -4.301 11.5 -2.166 1 95.62 132 TYR B CA 1
ATOM 2254 C C . TYR B 1 132 ? -3.006 11.32 -1.384 1 95.62 132 TYR B C 1
ATOM 2256 O O . TYR B 1 132 ? -2.652 12.164 -0.553 1 95.62 132 TYR B O 1
ATOM 2264 N N . VAL B 1 133 ? -2.311 10.227 -1.62 1 95.25 133 VAL B N 1
ATOM 2265 C CA . VAL B 1 133 ? -0.98 10.062 -1.042 1 95.25 133 VAL B CA 1
ATOM 2266 C C . VAL B 1 133 ? -0.075 11.203 -1.491 1 95.25 133 VAL B C 1
ATOM 2268 O O . VAL B 1 133 ? 0.555 11.867 -0.664 1 95.25 133 VAL B O 1
ATOM 2271 N N . ASP B 1 134 ? -0.087 11.422 -2.777 1 93.44 134 ASP B N 1
ATOM 2272 C CA . ASP B 1 134 ? 0.74 12.484 -3.34 1 93.44 134 ASP B CA 1
ATOM 2273 C C . ASP B 1 134 ? 0.372 13.836 -2.744 1 93.44 134 ASP B C 1
ATOM 2275 O O . ASP B 1 134 ? 1.251 14.641 -2.422 1 93.44 134 ASP B O 1
ATOM 2279 N N . PHE B 1 135 ? -0.875 14.039 -2.65 1 95.69 135 PHE B N 1
ATOM 2280 C CA . PHE B 1 135 ? -1.384 15.273 -2.061 1 95.69 135 PHE B CA 1
ATOM 2281 C C . PHE B 1 135 ? -0.857 15.453 -0.641 1 95.69 135 PHE B C 1
ATOM 2283 O O . PHE B 1 135 ? -0.322 16.5 -0.299 1 95.69 135 PHE B O 1
ATOM 2290 N N . MET B 1 136 ? -0.955 14.422 0.204 1 95.88 136 MET B N 1
ATOM 2291 C CA . MET B 1 136 ? -0.516 14.469 1.596 1 95.88 136 MET B CA 1
ATOM 2292 C C . MET B 1 136 ? 0.993 14.672 1.685 1 95.88 136 MET B C 1
ATOM 2294 O O . MET B 1 136 ? 1.478 15.383 2.561 1 95.88 136 MET B O 1
ATOM 2298 N N . VAL B 1 137 ? 1.696 14.062 0.829 1 94.62 137 VAL B N 1
ATOM 2299 C CA . VAL B 1 137 ? 3.152 14.172 0.804 1 94.62 137 VAL B CA 1
ATOM 2300 C C . VAL B 1 137 ? 3.555 15.609 0.491 1 94.62 137 VAL B C 1
ATOM 2302 O O . VAL B 1 137 ? 4.383 16.203 1.194 1 94.62 137 VAL B O 1
ATOM 2305 N N . HIS B 1 138 ? 2.908 16.203 -0.509 1 93.75 138 HIS B N 1
ATOM 2306 C CA . HIS B 1 138 ? 3.225 17.578 -0.891 1 93.75 138 HIS B CA 1
ATOM 2307 C C . HIS B 1 138 ? 2.902 18.547 0.238 1 93.75 138 HIS B C 1
ATOM 2309 O O . HIS B 1 138 ? 3.719 19.406 0.571 1 93.75 138 HIS B O 1
ATOM 2315 N N . MET B 1 139 ? 1.765 18.359 0.741 1 94.44 139 MET B N 1
ATOM 2316 C CA . MET B 1 139 ? 1.363 19.203 1.852 1 94.44 139 MET B CA 1
ATOM 2317 C C . MET B 1 139 ? 2.342 19.094 3.016 1 94.44 139 MET B C 1
ATOM 2319 O O . MET B 1 139 ? 2.68 20.078 3.654 1 94.44 139 MET B O 1
ATOM 2323 N N . THR B 1 140 ? 2.781 17.906 3.305 1 95.69 140 THR B N 1
ATOM 2324 C CA . THR B 1 140 ? 3.688 17.641 4.418 1 95.69 140 THR B CA 1
ATOM 2325 C C . THR B 1 140 ? 5.047 18.297 4.172 1 95.69 140 THR B C 1
ATOM 2327 O O . THR B 1 140 ? 5.641 18.859 5.09 1 95.69 140 THR B O 1
ATOM 2330 N N . LYS B 1 141 ? 5.48 18.234 2.988 1 93.5 141 LYS B N 1
ATOM 2331 C CA . LYS B 1 141 ? 6.758 18.859 2.654 1 93.5 141 LYS B CA 1
ATOM 2332 C C . LYS B 1 141 ? 6.691 20.375 2.828 1 93.5 141 LYS B C 1
ATOM 2334 O O . LYS B 1 141 ? 7.633 20.984 3.326 1 93.5 141 LYS B O 1
ATOM 2339 N N . ASP B 1 142 ? 5.594 20.906 2.367 1 93.69 142 ASP B N 1
ATOM 2340 C CA . ASP B 1 142 ? 5.383 22.344 2.578 1 93.69 142 ASP B CA 1
ATOM 2341 C C . ASP B 1 142 ? 5.391 22.688 4.066 1 93.69 142 ASP B C 1
ATOM 2343 O O . ASP B 1 142 ? 6 23.672 4.477 1 93.69 142 ASP B O 1
ATOM 2347 N N . MET B 1 143 ? 4.734 21.906 4.852 1 94.31 143 MET B N 1
ATOM 2348 C CA . MET B 1 143 ? 4.656 22.109 6.293 1 94.31 143 MET B CA 1
ATOM 2349 C C . MET B 1 143 ? 6.031 21.984 6.938 1 94.31 143 MET B C 1
ATOM 2351 O O . MET B 1 143 ? 6.387 22.75 7.824 1 94.31 143 MET B O 1
ATOM 2355 N N . ASP B 1 144 ? 6.766 21.016 6.535 1 95.62 144 ASP B N 1
ATOM 2356 C CA . ASP B 1 144 ? 8.086 20.75 7.09 1 95.62 144 ASP B CA 1
ATOM 2357 C C . ASP B 1 144 ? 9 21.953 6.938 1 95.62 144 ASP B C 1
ATOM 2359 O O . ASP B 1 144 ? 9.75 22.297 7.859 1 95.62 144 ASP B O 1
ATOM 2363 N N . GLU B 1 145 ? 8.977 22.547 5.816 1 92 145 GLU B N 1
ATOM 2364 C CA . GLU B 1 145 ? 9.773 23.75 5.559 1 92 145 GLU B CA 1
ATOM 2365 C C . GLU B 1 145 ? 9.414 24.875 6.52 1 92 145 GLU B C 1
ATOM 2367 O O . GLU B 1 145 ? 10.297 25.562 7.039 1 92 145 GLU B O 1
ATOM 2372 N N . ALA B 1 146 ? 8.164 24.969 6.773 1 90.75 146 ALA B N 1
ATOM 2373 C CA . ALA B 1 146 ? 7.68 26.031 7.648 1 90.75 146 ALA B CA 1
ATOM 2374 C C . ALA B 1 146 ? 8.023 25.75 9.102 1 90.75 146 ALA B C 1
ATOM 2376 O O . ALA B 1 146 ? 8.383 26.656 9.859 1 90.75 146 ALA B O 1
ATOM 2377 N N . LEU B 1 147 ? 7.926 24.547 9.508 1 90.31 147 LEU B N 1
ATOM 2378 C CA . LEU B 1 147 ? 8.172 24.125 10.883 1 90.31 147 LEU B CA 1
ATOM 2379 C C . LEU B 1 147 ? 9.641 24.281 11.25 1 90.31 147 LEU B C 1
ATOM 2381 O O . LEU B 1 147 ? 9.984 24.422 12.43 1 90.31 147 LEU B O 1
ATOM 2385 N N . CYS B 1 148 ? 10.477 24.188 10.266 1 85.69 148 CYS B N 1
ATOM 2386 C CA . CYS B 1 148 ? 11.914 24.328 10.5 1 85.69 148 CYS B CA 1
ATOM 2387 C C . CYS B 1 148 ? 12.312 25.781 10.617 1 85.69 148 CYS B C 1
ATOM 2389 O O . CYS B 1 148 ? 13.391 26.094 11.125 1 85.69 148 CYS B O 1
ATOM 2391 N N . THR B 1 149 ? 11.492 26.656 10.141 1 79.75 149 THR B N 1
ATOM 2392 C CA . THR B 1 149 ? 11.828 28.078 10.172 1 79.75 149 THR B CA 1
ATOM 2393 C C . THR B 1 149 ? 11.203 28.75 11.383 1 79.75 149 THR B C 1
ATOM 2395 O O . THR B 1 149 ? 11.695 29.781 11.852 1 79.75 149 THR B O 1
ATOM 2398 N N . GLU B 1 150 ? 10.234 28.141 11.992 1 66.62 150 GLU B N 1
ATOM 2399 C CA . GLU B 1 150 ? 9.617 28.734 13.172 1 66.62 150 GLU B CA 1
ATOM 2400 C C . GLU B 1 150 ? 10.328 28.297 14.453 1 66.62 150 GLU B C 1
ATOM 2402 O O . GLU B 1 150 ? 10.969 27.25 14.477 1 66.62 150 GLU B O 1
#

InterPro domains:
  IPR000916 Bet v I/Major latex protein [PF00407] (2-148)
  IPR000916 Bet v I/Major latex protein [SM01037] (2-150)
  IPR023393 START-like domain superfamily [G3DSA:3.30.530.20] (1-148)
  IPR052006 Major Latex-like [PTHR31338] (1-149)

Nearest PDB structures (foldseek):
  6ka2-assembly1_A  TM=9.576E-01  e=1.731E-14  Papaver somniferum
  6ka2-assembly2_D  TM=9.239E-01  e=3.051E-14  Papaver somniferum
  8vo3-assembly1_A-2  TM=8.070E-01  e=1.469E-11  Papaver somniferum
  7uqm-assembly1_A-2  TM=8.146E-01  e=2.590E-11  Papaver somniferum
  8vo2-assembly1_A-2  TM=7.707E-01  e=2.741E-11  Papaver somniferum

Foldseek 3Di:
DAQKDKDKDKDWFLAFLVLLLCCQQQVVQCLCVQQVQFWVGKDWPADHRHDAQTKMKTWTDAPRDIKIWIWGWDADVVQSKIKTWTDDMDVCVFWVTWIWMWTWAGDVNTIMIMIMIITGGPDPPRDDPPSVVVSVVSSSRSVRVVNVVD/DAQKDKDKDKDWFLAFLVLLLCCQQQVVQCLCVLQVQFWVGKDWPADHRHDAQTKMKTWTDAPRDIKIWIWGWDADVVQSKIKTWTDDMDVCVFWVTWIWMWTWAGDVNTIMIMIMIITGGPDPPRDDPVSVVVSVVSSSRSVRVVNVVD

Radius of gyration: 21.2 Å; Cα contacts (8 Å, |Δi|>4): 685; chains: 2; bounding box: 37×59×47 Å

Organism: Populus euphratica (NCBI:txid75702)

Sequence (300 aa):
MALHGKIETTLELKSSAEKFYKVWRSQSFHVPKHASKHIQGVDVHAGDWETAGSIRIWQYTIGGKPGVFKEEVSFDDENKTVTLNGLEGDVMKIYKVYRPIWQVTPKGSGCLAKLTIEYEKLHPEVPVPEIYVDFMVHMTKDMDEALCTEMALHGKIETTLELKSSAEKFYKVWRSQSFHVPKHASKHIQGVDVHAGDWETAGSIRIWQYTIGGKPGVFKEEVSFDDENKTVTLNGLEGDVMKIYKVYRPIWQVTPKGSGCLAKLTIEYEKLHPEVPVPEIYVDFMVHMTKDMDEALCTE

pLDDT: mean 95.66, std 4.5, range [66.62, 98.81]